Protein AF-A0A2G2YBR4-F1 (afdb_monomer_lite)

Structure (mmCIF, N/CA/C/O backbone):
data_AF-A0A2G2YBR4-F1
#
_entry.id   AF-A0A2G2YBR4-F1
#
loop_
_atom_site.group_PDB
_atom_site.id
_atom_site.type_symbol
_atom_site.label_atom_id
_atom_site.label_alt_id
_atom_site.label_comp_id
_atom_site.label_asym_id
_atom_site.label_entity_id
_atom_site.label_seq_id
_atom_site.pdbx_PDB_ins_code
_atom_site.Cartn_x
_atom_site.Cartn_y
_atom_site.Cartn_z
_atom_site.occupancy
_atom_site.B_iso_or_equiv
_atom_site.auth_seq_id
_atom_site.auth_comp_id
_atom_site.auth_asym_id
_atom_site.auth_atom_id
_atom_site.pdbx_PDB_model_num
ATOM 1 N N . MET A 1 1 ? -9.086 1.497 -42.322 1.00 32.94 1 MET A N 1
ATOM 2 C CA . MET A 1 1 ? -9.170 2.862 -41.762 1.00 32.94 1 MET A CA 1
ATOM 3 C C . MET A 1 1 ? -9.067 2.758 -40.241 1.00 32.94 1 MET A C 1
ATOM 5 O O . MET A 1 1 ? -10.078 2.697 -39.565 1.00 32.94 1 MET A O 1
ATOM 9 N N . PHE A 1 2 ? -7.849 2.636 -39.706 1.00 29.39 2 PHE A N 1
ATOM 10 C CA . PHE A 1 2 ? -7.587 2.655 -38.260 1.00 29.39 2 PHE A CA 1
ATOM 11 C C . PHE A 1 2 ? -6.639 3.821 -37.990 1.00 29.39 2 PHE A C 1
ATOM 13 O O . PHE A 1 2 ? -5.422 3.689 -38.094 1.00 29.39 2 PHE A O 1
ATOM 20 N N . HIS A 1 3 ? -7.220 4.991 -37.737 1.00 30.08 3 HIS A N 1
ATOM 21 C CA . HIS A 1 3 ? -6.486 6.170 -37.300 1.00 30.08 3 HIS A CA 1
ATOM 22 C C . HIS A 1 3 ? -6.316 6.153 -35.774 1.00 30.08 3 HIS A C 1
ATOM 24 O O . HIS A 1 3 ? -7.260 5.909 -35.033 1.00 30.08 3 HIS A O 1
ATOM 30 N N . HIS A 1 4 ? -5.081 6.436 -35.358 1.00 41.59 4 HIS A N 1
ATOM 31 C CA . HIS A 1 4 ? -4.661 7.141 -34.143 1.00 41.59 4 HIS A CA 1
ATOM 32 C C . HIS A 1 4 ? -5.422 6.934 -32.826 1.00 41.59 4 HIS A C 1
ATOM 34 O O . HIS A 1 4 ? -6.353 7.673 -32.542 1.00 41.59 4 HIS A O 1
ATOM 40 N N . VAL A 1 5 ? -4.818 6.156 -31.915 1.00 33.56 5 VAL A N 1
ATOM 41 C CA . VAL A 1 5 ? -4.617 6.576 -30.509 1.00 33.56 5 VAL A CA 1
ATOM 42 C C . VAL A 1 5 ? -3.262 6.034 -30.004 1.00 33.56 5 VAL A C 1
ATOM 44 O O . VAL A 1 5 ? -3.184 5.020 -29.320 1.00 33.56 5 VAL A O 1
ATOM 47 N N . ARG A 1 6 ? -2.147 6.691 -30.360 1.00 35.44 6 ARG A N 1
ATOM 48 C CA . ARG A 1 6 ? -0.789 6.429 -29.809 1.00 35.44 6 ARG A CA 1
ATOM 49 C C . ARG A 1 6 ? -0.306 7.580 -28.908 1.00 35.44 6 ARG A C 1
ATOM 51 O O . ARG A 1 6 ? 0.858 7.955 -28.939 1.00 35.44 6 ARG A O 1
ATOM 58 N N . ILE A 1 7 ? -1.206 8.167 -28.122 1.00 37.28 7 ILE A N 1
ATOM 59 C CA . ILE A 1 7 ? -0.930 9.371 -27.314 1.00 37.28 7 ILE A CA 1
ATOM 60 C C . ILE A 1 7 ? -0.782 9.105 -25.789 1.00 37.28 7 ILE A C 1
ATOM 62 O O . ILE A 1 7 ? -0.030 9.841 -25.154 1.00 37.28 7 ILE A O 1
ATOM 66 N N . PRO A 1 8 ? -1.321 8.032 -25.161 1.00 42.88 8 PRO A N 1
ATOM 67 C CA . PRO A 1 8 ? -1.157 7.849 -23.706 1.00 42.88 8 PRO A CA 1
ATOM 68 C C . PRO A 1 8 ? 0.263 7.467 -23.252 1.00 42.88 8 PRO A C 1
ATOM 70 O O . PRO A 1 8 ? 0.680 7.826 -22.153 1.00 42.88 8 PRO A O 1
ATOM 73 N N . ARG A 1 9 ? 1.029 6.746 -24.087 1.00 38.03 9 ARG A N 1
ATOM 74 C CA . ARG A 1 9 ? 2.331 6.168 -23.691 1.00 38.03 9 ARG A CA 1
ATOM 75 C C . ARG A 1 9 ? 3.432 7.219 -23.499 1.00 38.03 9 ARG A C 1
ATOM 77 O O . ARG A 1 9 ? 4.254 7.075 -22.603 1.00 38.03 9 ARG A O 1
ATOM 84 N N . LEU A 1 10 ? 3.416 8.296 -24.287 1.00 34.06 10 LEU A N 1
ATOM 85 C CA . LEU A 1 10 ? 4.416 9.373 -24.219 1.00 34.06 10 LEU A CA 1
ATOM 86 C C . LEU A 1 10 ? 4.192 10.327 -23.037 1.00 34.06 10 LEU A C 1
ATOM 88 O O . LEU A 1 10 ? 5.153 10.823 -22.458 1.00 34.06 10 LEU A O 1
ATOM 92 N N . VAL A 1 11 ? 2.937 10.551 -22.635 1.00 37.53 11 VAL A N 1
ATOM 93 C CA . VAL A 1 11 ? 2.610 11.437 -21.504 1.00 37.53 11 VAL A CA 1
ATOM 94 C C . VAL A 1 11 ? 2.980 10.788 -20.167 1.00 37.53 11 VAL A C 1
ATOM 96 O O . VAL A 1 11 ? 3.485 11.467 -19.274 1.00 37.53 11 VAL A O 1
ATOM 99 N N . ILE A 1 12 ? 2.780 9.472 -20.041 1.00 42.56 12 ILE A N 1
ATOM 100 C CA . ILE A 1 12 ? 3.229 8.699 -18.872 1.00 42.56 12 ILE A CA 1
ATOM 101 C C . ILE A 1 12 ? 4.763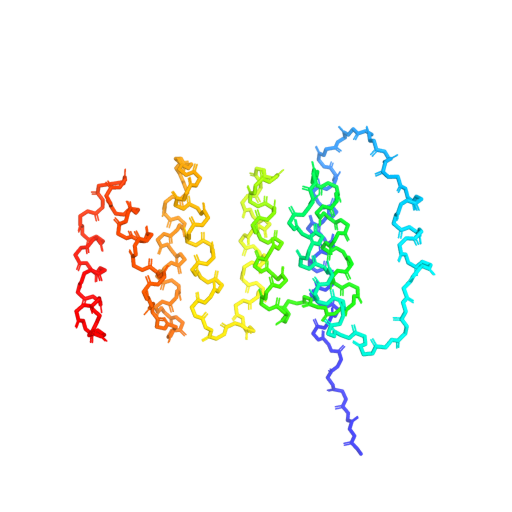 8.651 -18.842 1.00 42.56 12 ILE A C 1
ATOM 103 O O . ILE A 1 12 ? 5.356 8.930 -17.803 1.00 42.56 12 ILE A O 1
ATOM 107 N N . PHE A 1 13 ? 5.405 8.402 -19.991 1.00 40.94 13 PHE A N 1
ATOM 108 C CA . PHE A 1 13 ? 6.864 8.418 -20.129 1.00 40.94 13 PHE A CA 1
ATOM 109 C C . PHE A 1 13 ? 7.480 9.752 -19.678 1.00 40.94 13 PHE A C 1
ATOM 111 O O . PHE A 1 13 ? 8.394 9.744 -18.862 1.00 40.94 13 PHE A O 1
ATOM 118 N N . ALA A 1 14 ? 6.943 10.894 -20.122 1.00 32.66 14 ALA A N 1
ATOM 119 C CA . ALA A 1 14 ? 7.466 12.212 -19.758 1.00 32.66 14 ALA A CA 1
ATOM 120 C C . ALA A 1 14 ? 7.281 12.548 -18.265 1.00 32.66 14 ALA A C 1
ATOM 122 O O . ALA A 1 14 ? 8.208 13.051 -17.634 1.00 32.66 14 ALA A O 1
ATOM 123 N N . LYS A 1 15 ? 6.122 12.222 -17.671 1.00 38.31 15 LYS A N 1
ATOM 124 C CA . LYS A 1 15 ? 5.856 12.484 -16.241 1.00 38.31 15 LYS A CA 1
ATOM 125 C C . LYS A 1 15 ? 6.706 11.611 -15.312 1.00 38.31 15 LYS A C 1
ATOM 127 O O . LYS A 1 15 ? 7.150 12.087 -14.266 1.00 38.31 15 LYS A O 1
ATOM 132 N N . SER A 1 16 ? 6.956 10.360 -15.699 1.00 37.72 16 SER A N 1
ATOM 133 C CA . SER A 1 16 ? 7.806 9.436 -14.940 1.00 37.72 16 SER A CA 1
ATOM 134 C C . SER A 1 16 ? 9.301 9.738 -15.113 1.00 37.72 16 SER A C 1
ATOM 136 O O . SER A 1 16 ? 10.056 9.613 -14.153 1.00 37.72 16 SER A O 1
ATOM 138 N N . LEU A 1 17 ? 9.744 10.203 -16.292 1.00 37.38 17 LEU A N 1
ATOM 139 C CA . LEU A 1 17 ? 11.130 10.655 -16.480 1.00 37.38 17 LEU A CA 1
ATOM 140 C C . LEU A 1 17 ? 11.425 11.919 -15.673 1.00 37.38 17 LEU A C 1
ATOM 142 O O . LEU A 1 17 ? 12.463 11.985 -15.026 1.00 37.38 17 LEU A O 1
ATOM 146 N N . GLN A 1 18 ? 10.506 12.890 -15.678 1.00 35.22 18 GLN A N 1
ATOM 147 C CA . GLN A 1 18 ? 10.682 14.158 -14.973 1.00 35.22 18 GLN A CA 1
ATOM 148 C C . GLN A 1 18 ? 10.832 13.950 -13.456 1.00 35.22 18 GLN A C 1
ATOM 150 O O . GLN A 1 18 ? 11.708 14.537 -12.821 1.00 35.22 18 GLN A O 1
ATOM 155 N N . THR A 1 19 ? 10.058 13.024 -12.884 1.00 42.25 19 THR A N 1
ATOM 156 C CA . THR A 1 19 ? 10.154 12.652 -11.463 1.00 42.25 19 THR A CA 1
ATOM 157 C C . THR A 1 19 ? 11.418 11.857 -11.132 1.00 42.25 19 THR A C 1
ATOM 159 O O . THR A 1 19 ? 12.008 12.078 -10.073 1.00 42.25 19 THR A O 1
ATOM 162 N N . LEU A 1 20 ? 11.892 10.991 -12.038 1.00 41.69 20 LEU A N 1
ATOM 163 C CA . LEU A 1 20 ? 13.187 10.319 -11.886 1.00 41.69 20 LEU A CA 1
ATOM 164 C C . LEU A 1 20 ? 14.341 11.331 -11.922 1.00 41.69 20 LEU A C 1
ATOM 166 O O . LEU A 1 20 ? 15.177 11.306 -11.020 1.00 41.69 20 LEU A O 1
ATOM 170 N N . THR A 1 21 ? 14.337 12.275 -12.870 1.00 34.28 21 THR A N 1
ATOM 171 C CA . THR A 1 21 ? 15.387 13.299 -12.995 1.00 34.28 21 THR A CA 1
ATOM 172 C C . THR A 1 21 ? 15.430 14.260 -11.806 1.00 34.28 21 THR A C 1
ATOM 174 O O . THR A 1 21 ? 16.511 14.579 -11.312 1.00 34.28 21 THR A O 1
ATOM 177 N N . GLU A 1 22 ? 14.270 14.670 -11.283 1.00 36.38 22 GLU A N 1
ATOM 178 C CA . GLU A 1 22 ? 14.181 15.554 -10.112 1.00 36.38 22 GLU A CA 1
ATOM 179 C C . GLU A 1 22 ? 14.626 14.854 -8.816 1.00 36.38 22 GLU A C 1
ATOM 181 O O . GLU A 1 22 ? 15.170 15.499 -7.919 1.00 36.38 22 GLU A O 1
ATOM 186 N N . SER A 1 23 ? 14.452 13.530 -8.726 1.00 36.78 23 SER A N 1
ATOM 187 C CA . SER A 1 23 ? 14.938 12.728 -7.596 1.00 36.78 23 SER A CA 1
ATOM 188 C C . SER A 1 23 ? 16.444 12.434 -7.663 1.00 36.78 23 SER A C 1
ATOM 190 O O . SER A 1 23 ? 17.106 12.424 -6.627 1.00 36.78 23 SER A O 1
ATOM 192 N N . SER A 1 24 ? 17.008 12.276 -8.867 1.00 34.56 24 SER A N 1
ATOM 193 C CA . SER A 1 24 ? 18.446 12.055 -9.075 1.00 34.56 24 SER A CA 1
ATOM 194 C C . SER A 1 24 ? 19.297 13.319 -8.915 1.00 34.56 24 SER A C 1
ATOM 196 O O . SER A 1 24 ? 20.472 13.220 -8.591 1.00 34.56 24 SER A O 1
ATOM 198 N N . LEU A 1 25 ? 18.718 14.511 -9.099 1.00 32.56 25 LEU A N 1
ATOM 199 C CA . LEU A 1 25 ? 19.437 15.788 -8.978 1.00 32.56 25 LEU A CA 1
ATOM 200 C C . LEU A 1 25 ? 19.673 16.244 -7.525 1.00 32.56 25 LEU A C 1
ATOM 202 O O . LEU A 1 25 ? 20.387 17.219 -7.311 1.00 32.56 25 LEU A O 1
ATOM 206 N N . LYS A 1 26 ? 19.101 15.557 -6.522 1.00 37.69 26 LYS A N 1
ATOM 207 C CA . LYS A 1 26 ? 19.250 15.912 -5.095 1.00 37.69 26 LYS A CA 1
ATOM 208 C C . LYS A 1 26 ? 20.156 14.991 -4.279 1.00 37.69 26 LYS A C 1
ATOM 210 O O . LYS A 1 26 ? 20.518 15.366 -3.170 1.00 37.69 26 LYS A O 1
ATOM 215 N N . LEU A 1 27 ? 20.548 13.833 -4.806 1.00 35.59 27 LEU A N 1
ATOM 216 C CA . LEU A 1 27 ? 21.574 12.991 -4.193 1.00 35.59 27 LEU A CA 1
ATOM 217 C C . LEU A 1 27 ? 22.807 12.998 -5.091 1.00 35.59 27 LEU A C 1
ATOM 219 O O . LEU A 1 27 ? 22.988 12.131 -5.941 1.00 35.59 27 LEU A O 1
ATOM 223 N N . GLY A 1 28 ? 23.652 14.009 -4.896 1.00 37.41 28 GLY A N 1
ATOM 224 C CA . GLY A 1 28 ? 25.063 13.830 -5.192 1.00 37.41 28 GLY A CA 1
ATOM 225 C C . GLY A 1 28 ? 25.578 12.739 -4.265 1.00 37.41 28 GLY A C 1
ATOM 226 O O . GLY A 1 28 ? 25.615 12.947 -3.062 1.00 37.41 28 GLY A O 1
ATOM 227 N N . ASP A 1 29 ? 25.831 11.555 -4.809 1.00 32.44 29 ASP A N 1
ATOM 228 C CA . ASP A 1 29 ? 27.087 10.847 -4.582 1.00 32.44 29 ASP A CA 1
ATOM 229 C C . ASP A 1 29 ? 27.148 9.556 -5.394 1.00 32.44 29 ASP A C 1
ATOM 231 O O . ASP A 1 29 ? 26.174 8.820 -5.572 1.00 32.44 29 ASP A O 1
ATOM 235 N N . GLY A 1 30 ? 28.336 9.338 -5.951 1.00 42.94 30 GLY A N 1
ATOM 236 C CA . GLY A 1 30 ? 28.651 8.239 -6.839 1.00 42.94 30 GLY A CA 1
ATOM 237 C C . GLY A 1 30 ? 28.493 6.879 -6.172 1.00 42.94 30 GLY A C 1
ATOM 238 O O . GLY A 1 30 ? 28.990 6.630 -5.081 1.00 42.94 30 GLY A O 1
ATOM 239 N N . ASN A 1 31 ? 27.859 5.971 -6.904 1.00 30.22 31 ASN A N 1
ATOM 240 C CA . ASN A 1 31 ? 28.351 4.612 -7.073 1.00 30.22 31 ASN A CA 1
ATOM 241 C C . ASN A 1 31 ? 27.665 4.007 -8.293 1.00 30.22 31 ASN A C 1
ATOM 243 O O . ASN A 1 31 ? 26.540 3.510 -8.252 1.00 30.22 31 ASN A O 1
ATOM 247 N N . PHE A 1 32 ? 28.373 4.101 -9.413 1.00 37.28 32 PHE A N 1
ATOM 248 C CA . PHE A 1 32 ? 28.046 3.425 -10.654 1.00 37.28 32 PHE A CA 1
ATOM 249 C C . PHE A 1 32 ? 28.325 1.927 -10.454 1.00 37.28 32 PHE A C 1
ATOM 251 O O . PHE A 1 32 ? 29.439 1.462 -10.655 1.00 37.28 32 PHE A O 1
ATOM 258 N N . CYS A 1 33 ? 27.334 1.175 -9.981 1.00 39.97 33 CYS A N 1
ATOM 259 C CA . CYS A 1 33 ? 27.414 -0.274 -9.805 1.00 39.97 33 CYS A CA 1
ATOM 260 C C . CYS A 1 33 ? 26.169 -0.910 -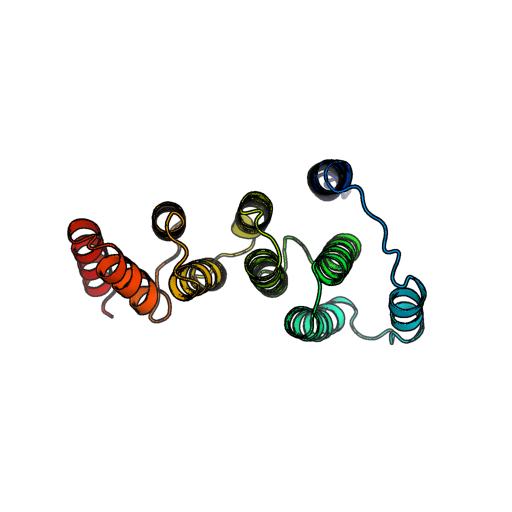10.438 1.00 39.97 33 CYS A C 1
ATOM 262 O O . CYS A 1 33 ? 25.048 -0.575 -10.069 1.00 39.97 33 CYS A O 1
ATOM 264 N N . ASP A 1 34 ? 26.244 -1.802 -11.417 1.00 38.03 34 ASP A N 1
ATOM 265 C CA . ASP A 1 34 ? 27.325 -2.135 -12.335 1.00 38.03 34 ASP A CA 1
ATOM 266 C C . ASP A 1 34 ? 26.616 -2.464 -13.654 1.00 38.03 34 ASP A C 1
ATOM 268 O O . ASP A 1 34 ? 25.809 -3.395 -13.745 1.00 38.03 34 ASP A O 1
ATOM 272 N N . SER A 1 35 ? 26.828 -1.628 -14.666 1.00 35.97 35 SER A N 1
ATOM 273 C CA . SER A 1 35 ? 26.121 -1.696 -15.951 1.00 35.97 35 SER A CA 1
ATOM 274 C C . SER A 1 35 ? 26.311 -3.033 -16.694 1.00 35.97 35 SER A C 1
ATOM 276 O O . SER A 1 35 ? 25.606 -3.319 -17.661 1.00 35.97 35 SER A O 1
ATOM 278 N N . VAL A 1 36 ? 27.261 -3.850 -16.232 1.00 36.00 36 VAL A N 1
ATOM 279 C CA . VAL A 1 36 ? 27.578 -5.194 -16.720 1.00 36.00 36 VAL A CA 1
ATOM 280 C C . VAL A 1 36 ? 26.521 -6.223 -16.298 1.00 36.00 36 VAL A C 1
ATOM 282 O O . VAL A 1 36 ? 26.144 -7.059 -17.115 1.00 36.00 36 VAL A O 1
ATOM 285 N N . SER A 1 37 ? 25.967 -6.137 -15.080 1.00 42.53 37 SER A N 1
ATOM 286 C CA . SER A 1 37 ? 24.955 -7.104 -14.607 1.00 42.53 37 SER A CA 1
ATOM 287 C C . SER A 1 37 ? 23.620 -6.954 -15.341 1.00 42.53 37 SER A C 1
ATOM 289 O O . SER A 1 37 ? 23.002 -7.947 -15.714 1.00 42.53 37 SER A O 1
ATOM 291 N N . ALA A 1 38 ? 23.209 -5.715 -15.622 1.00 38.19 38 ALA A N 1
ATOM 292 C CA . ALA A 1 38 ? 21.990 -5.442 -16.382 1.00 38.19 38 ALA A CA 1
ATOM 293 C C . ALA A 1 38 ? 22.119 -5.839 -17.866 1.00 38.19 38 ALA A C 1
ATOM 295 O O . ALA A 1 38 ? 21.155 -6.315 -18.459 1.00 38.19 38 ALA A O 1
ATOM 296 N N . ARG A 1 39 ? 23.312 -5.680 -18.460 1.00 40.84 39 ARG A N 1
ATOM 297 C CA . ARG A 1 39 ? 23.598 -6.101 -19.843 1.00 40.84 39 ARG A CA 1
ATOM 298 C C . ARG A 1 39 ? 23.609 -7.616 -20.002 1.00 40.84 39 ARG A C 1
ATOM 300 O O . ARG A 1 39 ? 22.927 -8.131 -20.873 1.00 40.84 39 ARG A O 1
ATOM 307 N N . LYS A 1 40 ? 24.293 -8.332 -19.109 1.00 42.72 40 LYS A N 1
ATOM 308 C CA . LYS A 1 40 ? 24.348 -9.798 -19.157 1.00 42.72 40 LYS A CA 1
ATOM 309 C C . LYS A 1 40 ? 22.956 -10.441 -19.055 1.00 42.72 40 LYS A C 1
ATOM 311 O O . LYS A 1 40 ? 22.675 -11.417 -19.736 1.00 42.72 40 LYS A O 1
ATOM 316 N N . MET A 1 41 ? 22.059 -9.845 -18.268 1.00 43.94 41 MET A N 1
ATOM 317 C CA . MET A 1 41 ? 20.657 -10.274 -18.176 1.00 43.94 41 MET A CA 1
ATOM 318 C C . MET A 1 41 ? 19.851 -10.037 -19.460 1.00 43.94 41 MET A C 1
ATOM 320 O O . MET A 1 41 ? 18.922 -10.791 -19.734 1.00 43.94 41 MET A O 1
ATOM 324 N N . PHE A 1 42 ? 20.191 -9.008 -20.242 1.00 46.94 42 PHE A N 1
ATOM 325 C CA . PHE A 1 42 ? 19.569 -8.742 -21.540 1.00 46.94 42 PHE A CA 1
ATOM 326 C C . PHE A 1 42 ? 20.001 -9.771 -22.591 1.00 46.94 42 PHE A C 1
ATOM 328 O O . PHE A 1 42 ? 19.182 -10.220 -23.391 1.00 46.94 42 PHE A O 1
ATOM 335 N N . ASP A 1 43 ? 21.272 -10.173 -22.549 1.00 45.28 43 ASP A N 1
ATOM 336 C CA . ASP A 1 43 ? 21.868 -11.090 -23.522 1.00 45.28 43 ASP A CA 1
ATOM 337 C C . ASP A 1 43 ? 21.407 -12.552 -23.334 1.00 45.28 43 ASP A C 1
ATOM 339 O O . ASP A 1 43 ? 21.391 -13.324 -24.291 1.00 45.28 43 ASP A O 1
ATOM 343 N N . GLU A 1 44 ? 20.989 -12.942 -22.123 1.00 45.66 44 GLU A N 1
ATOM 344 C CA . GLU A 1 44 ? 20.589 -14.320 -21.779 1.00 45.66 44 GLU A CA 1
ATOM 345 C C . GLU A 1 44 ? 19.067 -14.600 -21.916 1.00 45.66 44 GLU A C 1
ATOM 347 O O . GLU A 1 44 ? 18.598 -15.687 -21.575 1.00 45.66 44 GLU A O 1
ATOM 352 N N . MET A 1 45 ? 18.268 -13.657 -22.433 1.00 45.19 45 MET A N 1
ATOM 353 C CA . MET A 1 45 ? 16.795 -13.745 -22.471 1.00 45.19 45 MET A CA 1
ATOM 354 C C . MET A 1 45 ? 16.226 -14.580 -23.647 1.00 45.19 45 MET A C 1
ATOM 356 O O . MET A 1 45 ? 16.429 -14.223 -24.811 1.00 45.19 45 MET A O 1
ATOM 360 N N . PRO A 1 46 ? 15.429 -15.645 -23.399 1.00 43.53 46 PRO A N 1
ATOM 361 C CA . PRO A 1 46 ? 14.831 -16.458 -24.459 1.00 43.53 46 PRO A CA 1
ATOM 362 C C . PRO A 1 46 ? 13.517 -15.874 -25.027 1.00 43.53 46 PRO A C 1
ATOM 364 O O . PRO A 1 46 ? 12.671 -15.335 -24.324 1.00 43.53 46 PRO A O 1
ATOM 367 N N . GLN A 1 47 ? 13.316 -16.047 -26.338 1.00 46.53 47 GLN A N 1
ATOM 368 C CA . GLN A 1 47 ? 12.311 -15.380 -27.194 1.00 46.53 47 GLN A CA 1
ATOM 369 C C . GLN A 1 47 ? 10.828 -15.835 -27.072 1.00 46.53 47 GLN A C 1
ATOM 371 O O . GLN A 1 47 ? 10.029 -15.488 -27.940 1.00 46.53 47 GLN A O 1
ATOM 376 N N . ARG A 1 48 ? 10.397 -16.625 -26.076 1.00 37.69 48 ARG A N 1
ATOM 377 C CA . ARG A 1 48 ? 9.028 -17.216 -26.077 1.00 37.69 48 ARG A CA 1
ATOM 378 C C . ARG A 1 48 ? 8.037 -16.478 -25.176 1.00 37.69 48 ARG A C 1
ATOM 380 O O . ARG A 1 48 ? 8.339 -16.299 -24.014 1.00 37.69 48 ARG A O 1
ATOM 387 N N . ASP A 1 49 ? 6.866 -16.105 -25.713 1.00 51.91 49 ASP A N 1
ATOM 388 C CA . ASP A 1 49 ? 5.729 -15.398 -25.075 1.00 51.91 49 ASP A CA 1
ATOM 389 C C . ASP A 1 49 ? 6.103 -14.237 -24.148 1.00 51.91 49 ASP A C 1
ATOM 391 O O . ASP A 1 49 ? 5.850 -14.243 -22.940 1.00 51.91 49 ASP A O 1
ATOM 395 N N . LEU A 1 50 ? 6.698 -13.220 -24.786 1.00 52.62 50 LEU A N 1
ATOM 396 C CA . LEU A 1 50 ? 7.299 -12.014 -24.209 1.00 52.62 50 LEU A CA 1
ATOM 397 C C . LEU A 1 50 ? 6.635 -11.536 -22.907 1.00 52.62 50 LEU A C 1
ATOM 399 O O . LEU A 1 50 ? 7.243 -11.543 -21.844 1.00 52.62 50 LEU A O 1
ATOM 403 N N . VAL A 1 51 ? 5.354 -11.190 -22.953 1.00 57.62 51 VAL A N 1
ATOM 404 C CA . VAL A 1 51 ? 4.674 -10.509 -21.840 1.00 57.62 51 VAL A CA 1
ATOM 405 C C . VAL A 1 51 ? 4.552 -11.368 -20.572 1.00 57.62 51 VAL A C 1
ATOM 407 O O . VAL A 1 51 ? 4.783 -10.864 -19.472 1.00 57.62 51 VAL A O 1
ATOM 410 N N . SER A 1 52 ? 4.208 -12.654 -20.694 1.00 55.94 52 SER A N 1
ATOM 411 C CA . SER A 1 52 ? 3.968 -13.514 -19.526 1.00 55.94 52 SER A CA 1
ATOM 412 C C . SER A 1 52 ? 5.250 -13.919 -18.804 1.00 55.94 52 SER A C 1
ATOM 414 O O . SER A 1 52 ? 5.240 -14.047 -17.577 1.00 55.94 52 SER A O 1
ATOM 416 N N . TRP A 1 53 ? 6.361 -14.093 -19.528 1.00 54.41 53 TRP A N 1
ATOM 417 C CA . TRP A 1 53 ? 7.632 -14.425 -18.884 1.00 54.41 53 TRP A CA 1
ATOM 418 C C . TRP A 1 53 ? 8.252 -13.200 -18.211 1.00 54.41 53 TRP A C 1
ATOM 420 O O . TRP A 1 53 ? 8.656 -13.306 -17.052 1.00 54.41 53 TRP A O 1
ATOM 430 N N . TYR A 1 54 ? 8.205 -12.020 -18.858 1.00 61.91 54 TYR A N 1
ATOM 431 C CA . TYR A 1 54 ? 8.684 -10.774 -18.248 1.00 61.91 54 TYR A CA 1
ATOM 432 C C . TYR A 1 54 ? 7.989 -10.539 -16.906 1.00 61.91 54 TYR A C 1
ATOM 434 O O . TYR A 1 54 ? 8.627 -10.129 -15.943 1.00 61.91 54 TYR A O 1
ATOM 442 N N . GLN A 1 55 ? 6.688 -10.825 -16.810 1.00 64.75 55 GLN A N 1
ATOM 443 C CA . GLN A 1 55 ? 5.926 -10.595 -15.588 1.00 64.75 55 GLN A CA 1
ATOM 444 C C . GLN A 1 55 ? 6.333 -11.518 -14.433 1.00 64.75 55 GLN A C 1
ATOM 446 O O . GLN A 1 55 ? 6.458 -11.046 -13.302 1.00 64.75 55 GLN A O 1
ATOM 451 N N . LYS A 1 56 ? 6.561 -12.811 -14.692 1.00 69.06 56 LYS A N 1
ATOM 452 C CA . LYS A 1 56 ? 6.942 -13.775 -13.648 1.00 69.06 56 LYS A CA 1
ATOM 453 C C . LYS A 1 56 ? 8.347 -13.503 -13.115 1.00 69.06 56 LYS A C 1
ATOM 455 O O . LYS A 1 56 ? 8.533 -13.422 -11.901 1.00 69.06 56 LYS A O 1
ATOM 460 N N . ASP A 1 57 ? 9.308 -13.311 -14.011 1.00 70.62 57 ASP A N 1
ATOM 461 C CA . ASP A 1 57 ? 10.699 -13.097 -13.616 1.00 70.62 57 ASP A CA 1
ATOM 462 C C . ASP A 1 57 ? 10.872 -11.734 -12.945 1.00 70.62 57 ASP A C 1
ATOM 464 O O . ASP A 1 57 ? 11.527 -11.633 -11.909 1.00 70.62 57 ASP A O 1
ATOM 468 N N . LEU A 1 58 ? 10.193 -10.693 -13.438 1.00 74.75 58 LEU A N 1
ATOM 469 C CA . LEU A 1 58 ? 10.240 -9.371 -12.817 1.00 74.75 58 LEU A CA 1
ATOM 470 C C . LEU A 1 58 ? 9.659 -9.363 -11.399 1.00 74.75 58 LEU A C 1
ATOM 472 O O . LEU A 1 58 ? 10.220 -8.706 -10.522 1.00 74.75 58 LEU A O 1
ATOM 476 N N . LEU A 1 59 ? 8.575 -10.104 -11.143 1.00 79.12 59 LEU A N 1
ATOM 477 C CA . LEU A 1 59 ? 8.042 -10.268 -9.787 1.00 79.12 59 LEU A CA 1
ATOM 478 C C . LEU A 1 59 ? 9.064 -10.943 -8.864 1.00 79.12 59 LEU A C 1
ATOM 480 O O . LEU A 1 59 ? 9.316 -10.442 -7.766 1.00 79.12 59 LEU A O 1
ATOM 484 N N . CYS A 1 60 ? 9.707 -12.021 -9.326 1.00 76.62 60 CYS A N 1
ATOM 485 C CA . CYS A 1 60 ? 10.798 -12.668 -8.595 1.00 76.62 60 CYS A CA 1
ATOM 486 C C . CYS A 1 60 ? 11.952 -11.693 -8.318 1.00 76.62 60 CYS A C 1
ATOM 488 O O . CYS A 1 60 ? 12.480 -11.654 -7.205 1.00 76.62 60 CYS A O 1
ATOM 490 N N . PHE A 1 61 ? 12.335 -10.869 -9.293 1.00 74.81 61 PHE A N 1
ATOM 491 C CA . PHE A 1 61 ? 13.400 -9.885 -9.109 1.00 74.81 61 PHE A CA 1
ATOM 492 C C . PHE A 1 61 ? 13.017 -8.780 -8.127 1.00 74.81 61 PHE A C 1
ATOM 494 O O . PHE A 1 61 ? 13.847 -8.416 -7.296 1.00 74.81 61 PHE A O 1
ATOM 501 N N . CYS A 1 62 ? 11.770 -8.298 -8.145 1.00 77.06 62 CYS A N 1
ATOM 502 C CA . CYS A 1 62 ? 11.294 -7.297 -7.189 1.00 77.06 62 CYS A CA 1
ATOM 503 C C . CYS A 1 62 ? 11.517 -7.766 -5.745 1.00 77.06 62 CYS A C 1
ATOM 505 O O . CYS A 1 62 ? 12.072 -7.017 -4.939 1.00 77.06 62 CYS A O 1
ATOM 507 N N . VAL A 1 63 ? 11.170 -9.021 -5.436 1.00 75.31 63 VAL A N 1
ATOM 508 C CA . VAL A 1 63 ? 11.363 -9.627 -4.105 1.00 75.31 63 VAL A CA 1
ATOM 509 C C . VAL A 1 63 ? 12.841 -9.669 -3.698 1.00 75.31 63 VAL A C 1
ATOM 511 O O . VAL A 1 63 ? 13.166 -9.427 -2.535 1.00 75.31 63 VAL A O 1
ATOM 514 N N . ASN A 1 64 ? 13.739 -9.900 -4.655 1.00 77.62 64 ASN A N 1
ATOM 515 C CA . ASN A 1 64 ? 15.171 -10.081 -4.416 1.00 77.62 64 ASN A CA 1
ATOM 516 C C . ASN A 1 64 ? 16.005 -8.793 -4.489 1.00 77.62 64 ASN A C 1
ATOM 518 O O . ASN A 1 64 ? 17.227 -8.858 -4.332 1.00 77.62 64 ASN A O 1
ATOM 522 N N . THR A 1 65 ? 15.389 -7.627 -4.716 1.00 80.69 65 THR A N 1
ATOM 523 C CA . THR A 1 65 ? 16.137 -6.359 -4.734 1.00 80.69 65 THR A CA 1
ATOM 524 C C . THR A 1 65 ? 16.806 -6.077 -3.386 1.00 80.69 65 THR A C 1
ATOM 526 O O . THR A 1 65 ? 16.298 -6.437 -2.324 1.00 80.69 65 THR A O 1
ATOM 529 N N . LYS A 1 66 ? 17.974 -5.433 -3.414 1.00 83.44 66 LYS A N 1
ATOM 530 C CA . LYS A 1 66 ? 18.763 -5.109 -2.210 1.00 83.44 66 LYS A CA 1
ATOM 531 C C . LYS A 1 66 ? 19.152 -3.637 -2.116 1.00 83.44 66 LYS A C 1
ATOM 533 O O . LYS A 1 66 ? 19.790 -3.239 -1.148 1.00 83.44 66 LYS A O 1
ATOM 538 N N . SER A 1 67 ? 18.798 -2.829 -3.111 1.00 86.25 67 SER A N 1
ATOM 539 C CA . SER A 1 67 ? 19.111 -1.403 -3.131 1.00 86.25 67 SER A CA 1
ATOM 540 C C . SER A 1 67 ? 18.073 -0.608 -3.914 1.00 86.25 67 SER A C 1
ATOM 542 O O . SER A 1 67 ? 17.411 -1.130 -4.814 1.00 86.25 67 SER A O 1
ATOM 544 N N . LEU A 1 68 ? 17.981 0.688 -3.608 1.00 86.44 68 LEU A N 1
ATOM 545 C CA . LEU A 1 68 ? 17.129 1.622 -4.343 1.00 86.44 68 LEU A CA 1
ATOM 546 C C . LEU A 1 68 ? 17.498 1.694 -5.834 1.00 86.44 68 LEU A C 1
ATOM 548 O O . LEU A 1 68 ? 16.611 1.776 -6.680 1.00 86.44 68 LEU A O 1
ATOM 552 N N . VAL A 1 69 ? 18.789 1.581 -6.160 1.00 86.31 69 VAL A N 1
ATOM 553 C CA . VAL A 1 69 ? 19.284 1.572 -7.546 1.00 86.31 69 VAL A CA 1
ATOM 554 C C . VAL A 1 69 ? 18.700 0.397 -8.334 1.00 86.31 69 VAL A C 1
ATOM 556 O O . VAL A 1 69 ? 18.202 0.587 -9.441 1.00 86.31 69 VAL A O 1
ATOM 559 N N . GLN A 1 70 ? 18.687 -0.810 -7.758 1.00 85.38 70 GLN A N 1
ATOM 560 C CA . GLN A 1 70 ? 18.086 -1.978 -8.414 1.00 85.38 70 GLN A CA 1
ATOM 561 C C . GLN A 1 70 ? 16.579 -1.800 -8.617 1.00 85.38 70 GLN A C 1
ATOM 563 O O . GLN A 1 70 ? 16.048 -2.158 -9.664 1.00 85.38 70 GLN A O 1
ATOM 568 N N . ILE A 1 71 ? 15.885 -1.203 -7.646 1.00 88.81 71 ILE A N 1
ATOM 569 C CA . ILE A 1 71 ? 14.447 -0.923 -7.756 1.00 88.81 71 ILE A CA 1
ATOM 570 C C . ILE A 1 71 ? 14.179 0.057 -8.903 1.00 88.81 71 ILE A C 1
ATOM 572 O O . ILE A 1 71 ? 13.283 -0.177 -9.710 1.00 88.81 71 ILE A O 1
ATOM 576 N N . GLN A 1 72 ? 14.988 1.111 -9.030 1.00 88.31 72 GLN A N 1
ATOM 577 C CA . GLN A 1 72 ? 14.897 2.066 -10.138 1.00 88.31 72 GLN A CA 1
ATOM 578 C C . GLN A 1 72 ? 15.185 1.412 -11.497 1.00 88.31 72 GLN A C 1
ATOM 580 O O . GLN A 1 72 ? 14.488 1.705 -12.467 1.00 88.31 72 GLN A O 1
ATOM 585 N N . GLN A 1 73 ? 16.157 0.498 -11.571 1.00 85.75 73 GLN A N 1
ATOM 586 C CA . GLN A 1 73 ? 16.445 -0.268 -12.789 1.00 85.75 73 GLN A CA 1
ATOM 587 C C . GLN A 1 73 ? 15.264 -1.161 -13.191 1.00 85.75 73 GLN A C 1
ATOM 589 O O . GLN A 1 73 ? 14.846 -1.128 -14.348 1.00 85.75 73 GLN A O 1
ATOM 594 N N . LEU A 1 74 ? 14.678 -1.904 -12.244 1.00 87.38 74 LEU A N 1
ATOM 595 C CA . LEU A 1 74 ? 13.490 -2.727 -12.502 1.00 87.38 74 LEU A CA 1
ATOM 596 C C . LEU A 1 74 ? 12.279 -1.875 -12.895 1.00 87.38 74 LEU A C 1
ATOM 598 O O . LEU A 1 74 ? 11.533 -2.243 -13.799 1.00 87.38 74 LEU A O 1
ATOM 602 N N . HIS A 1 75 ? 12.096 -0.720 -12.257 1.00 89.25 75 HIS A N 1
ATOM 603 C CA . HIS A 1 75 ? 11.038 0.220 -12.607 1.00 89.25 75 HIS A CA 1
ATOM 604 C C . HIS A 1 75 ? 11.210 0.737 -14.044 1.00 89.25 75 HIS A C 1
ATOM 606 O O . HIS A 1 75 ? 10.276 0.657 -14.843 1.00 89.25 75 HIS A O 1
ATOM 612 N N . ALA A 1 76 ? 12.410 1.195 -14.414 1.00 85.62 76 ALA A N 1
ATOM 613 C CA . ALA A 1 76 ? 12.707 1.632 -15.777 1.00 85.62 76 ALA A CA 1
ATOM 614 C C . ALA A 1 76 ? 12.467 0.507 -16.795 1.00 85.62 76 ALA A C 1
ATOM 616 O O . ALA A 1 76 ? 11.823 0.721 -17.822 1.00 85.62 76 ALA A O 1
ATOM 617 N N . PHE A 1 77 ? 12.909 -0.710 -16.478 1.00 84.75 77 PHE A N 1
ATOM 618 C CA . PHE A 1 77 ? 12.674 -1.889 -17.301 1.00 84.75 77 PHE A CA 1
ATOM 619 C C . PHE A 1 77 ? 11.177 -2.165 -17.504 1.00 84.75 77 PHE A C 1
ATOM 621 O O . PHE A 1 77 ? 10.746 -2.386 -18.637 1.00 84.75 77 PHE A O 1
AT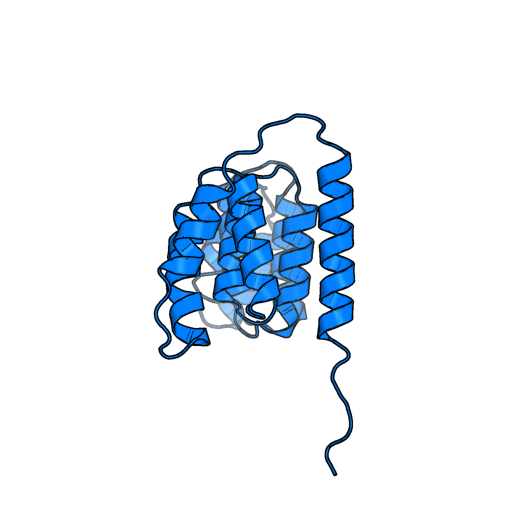OM 628 N N . ALA A 1 78 ? 10.375 -2.097 -16.438 1.00 86.38 78 ALA A N 1
ATOM 629 C CA . ALA A 1 78 ? 8.932 -2.309 -16.499 1.00 86.38 78 ALA A CA 1
ATOM 630 C C . ALA A 1 78 ? 8.217 -1.257 -17.364 1.00 86.38 78 ALA A C 1
ATOM 632 O O . ALA A 1 78 ? 7.270 -1.585 -18.079 1.00 86.38 78 ALA A O 1
ATOM 633 N N . ILE A 1 79 ? 8.689 -0.005 -17.342 1.00 86.00 79 ILE A N 1
ATOM 634 C CA . ILE A 1 79 ? 8.189 1.064 -18.218 1.00 86.00 79 ILE A CA 1
ATOM 635 C C . ILE A 1 79 ? 8.551 0.778 -19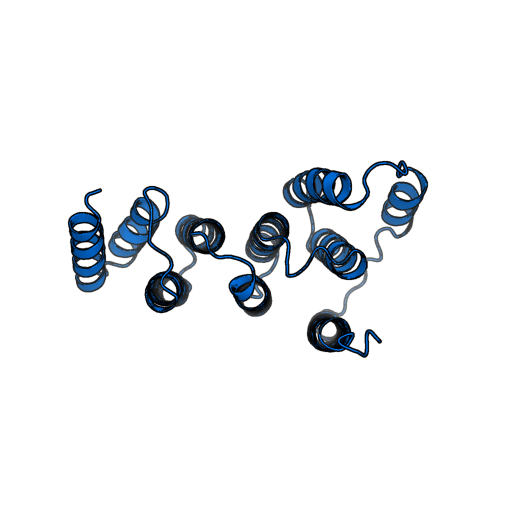.679 1.00 86.00 79 ILE A C 1
ATOM 637 O O . ILE A 1 79 ? 7.671 0.811 -20.539 1.00 86.00 79 ILE A O 1
ATOM 641 N N . ILE A 1 80 ? 9.825 0.484 -19.966 1.00 83.38 80 ILE A N 1
ATOM 642 C CA . ILE A 1 80 ? 10.331 0.262 -21.333 1.00 83.38 80 ILE A CA 1
ATOM 643 C C . ILE A 1 80 ? 9.581 -0.884 -22.018 1.00 83.38 80 ILE A C 1
ATOM 645 O O . ILE A 1 80 ? 9.222 -0.778 -23.190 1.00 83.38 80 ILE A O 1
ATOM 649 N N . HIS A 1 81 ? 9.280 -1.947 -21.272 1.00 80.50 81 HIS A N 1
ATOM 650 C CA . HIS A 1 81 ? 8.563 -3.114 -21.786 1.00 80.50 81 HIS A CA 1
ATOM 651 C C . HIS A 1 81 ? 7.033 -2.974 -21.711 1.00 80.50 81 HIS A C 1
ATOM 653 O O . HIS A 1 81 ? 6.311 -3.907 -22.054 1.00 80.50 81 HIS A O 1
ATOM 659 N N . GLY A 1 82 ? 6.514 -1.810 -21.299 1.00 84.31 82 GLY A N 1
ATOM 660 C CA . GLY A 1 82 ? 5.079 -1.515 -21.296 1.00 84.31 82 GLY A CA 1
ATOM 661 C C . GLY A 1 82 ? 4.270 -2.310 -20.271 1.00 84.31 82 GLY A C 1
ATOM 662 O O . GLY A 1 82 ? 3.070 -2.498 -20.460 1.00 84.31 82 GLY A O 1
ATOM 663 N N . LEU A 1 83 ? 4.920 -2.780 -19.206 1.00 86.31 83 LEU A N 1
ATOM 664 C CA . LEU A 1 83 ? 4.287 -3.515 -18.111 1.00 86.31 83 LEU A CA 1
ATOM 665 C C . LEU A 1 83 ? 3.607 -2.571 -17.116 1.00 86.31 83 LEU A C 1
ATOM 667 O O . LEU A 1 83 ? 2.636 -2.949 -16.467 1.00 86.31 83 LEU A O 1
ATOM 671 N N . LEU A 1 84 ? 4.105 -1.340 -16.999 1.00 89.12 84 LEU A N 1
ATOM 672 C CA . LEU A 1 84 ? 3.494 -0.297 -16.183 1.00 89.12 84 LEU A CA 1
ATOM 673 C C . LEU A 1 84 ? 2.735 0.721 -17.040 1.00 89.12 84 LEU A C 1
ATOM 675 O O . LEU A 1 84 ? 3.167 1.039 -18.151 1.00 89.12 84 LEU A O 1
ATOM 679 N N . PRO A 1 85 ? 1.639 1.292 -16.510 1.00 90.12 85 PRO A N 1
ATOM 680 C CA . PRO A 1 85 ? 1.026 1.019 -15.195 1.00 90.12 85 PRO A CA 1
ATOM 681 C C . PRO A 1 85 ? -0.021 -0.117 -15.206 1.00 90.12 85 PRO A C 1
ATOM 683 O O . PRO A 1 85 ? -0.760 -0.288 -14.242 1.00 90.12 85 PRO A O 1
ATOM 686 N N . THR A 1 86 ? -0.134 -0.867 -16.304 1.00 89.12 86 THR A N 1
ATOM 687 C CA . THR A 1 86 ? -1.242 -1.804 -16.553 1.00 89.12 86 THR A CA 1
ATOM 688 C C . THR A 1 86 ? -1.156 -3.100 -15.746 1.00 89.12 86 THR A C 1
ATOM 690 O O . THR A 1 86 ? -2.185 -3.662 -15.373 1.00 89.12 86 THR A O 1
ATOM 693 N N . SER A 1 87 ? 0.048 -3.600 -15.456 1.00 90.88 87 SER A N 1
ATOM 694 C CA . SER A 1 87 ? 0.231 -4.809 -14.652 1.00 90.88 87 SER A CA 1
ATOM 695 C C . SER A 1 87 ? 0.120 -4.492 -13.164 1.00 90.88 87 SER A C 1
ATOM 697 O O . SER A 1 87 ? 1.091 -4.099 -12.517 1.00 90.88 87 SER A O 1
ATOM 699 N N . THR A 1 88 ? -1.066 -4.735 -12.600 1.00 91.25 88 THR A N 1
ATOM 700 C CA . THR A 1 88 ? -1.338 -4.497 -11.173 1.00 91.25 88 THR A CA 1
ATOM 701 C C . THR A 1 88 ? -0.338 -5.226 -10.266 1.00 91.25 88 THR A C 1
ATOM 703 O O . THR A 1 88 ? 0.116 -4.653 -9.279 1.00 91.25 88 THR A O 1
ATOM 706 N N . SER A 1 89 ? 0.051 -6.465 -10.593 1.00 90.88 89 SER A N 1
ATOM 707 C CA . SER A 1 89 ? 0.997 -7.233 -9.774 1.00 90.88 89 SER A CA 1
ATOM 708 C C . SER A 1 89 ? 2.394 -6.610 -9.757 1.00 90.88 89 SER A C 1
ATOM 710 O O . SER A 1 89 ? 3.026 -6.556 -8.706 1.00 90.88 89 SER A O 1
ATOM 712 N N . ILE A 1 90 ? 2.876 -6.119 -10.906 1.00 91.50 90 ILE A N 1
ATOM 713 C CA . ILE A 1 90 ? 4.187 -5.464 -11.001 1.00 91.50 90 ILE A CA 1
ATOM 714 C C . ILE A 1 90 ? 4.147 -4.109 -10.295 1.00 91.50 90 ILE A C 1
ATOM 716 O O . ILE A 1 90 ? 5.061 -3.801 -9.531 1.00 91.50 90 ILE A O 1
ATOM 720 N N . SER A 1 91 ? 3.079 -3.330 -10.496 1.00 92.69 91 SER A N 1
ATOM 721 C CA . SER A 1 91 ? 2.864 -2.076 -9.773 1.00 92.69 91 SER A CA 1
ATOM 722 C C . SER A 1 91 ? 2.900 -2.296 -8.265 1.00 92.69 91 SER A C 1
ATOM 724 O O . SER A 1 91 ? 3.663 -1.630 -7.573 1.00 92.69 91 SER A O 1
ATOM 726 N N . ALA A 1 92 ? 2.132 -3.266 -7.763 1.00 92.88 92 ALA A N 1
ATOM 727 C CA . ALA A 1 92 ? 2.091 -3.628 -6.351 1.00 92.88 92 ALA A CA 1
ATOM 728 C C . ALA A 1 92 ? 3.482 -4.010 -5.823 1.00 92.88 92 ALA A C 1
ATOM 730 O O . ALA A 1 92 ? 3.927 -3.467 -4.815 1.00 92.88 92 ALA A O 1
ATOM 731 N N . ALA A 1 93 ? 4.207 -4.880 -6.534 1.00 92.31 93 ALA A N 1
ATOM 732 C CA . ALA A 1 93 ? 5.546 -5.293 -6.131 1.00 92.31 93 ALA A CA 1
ATOM 733 C C . ALA A 1 93 ? 6.517 -4.106 -6.053 1.00 92.31 93 ALA A C 1
ATOM 735 O O . ALA A 1 93 ? 7.199 -3.946 -5.043 1.00 92.31 93 ALA A O 1
ATOM 736 N N . LEU A 1 94 ? 6.559 -3.241 -7.071 1.00 91.25 94 LEU A N 1
ATOM 737 C CA . LEU A 1 94 ? 7.437 -2.067 -7.070 1.00 91.25 94 LEU A CA 1
ATOM 738 C C . LEU A 1 94 ? 7.053 -1.046 -5.995 1.00 91.25 94 LEU A C 1
ATOM 740 O O . LEU A 1 94 ? 7.948 -0.504 -5.352 1.00 91.25 94 LEU A O 1
ATOM 744 N N . ILE A 1 95 ? 5.757 -0.816 -5.763 1.00 91.25 95 ILE A N 1
ATOM 745 C CA . ILE A 1 95 ? 5.249 0.050 -4.687 1.00 91.25 95 ILE A CA 1
ATOM 746 C C . ILE A 1 95 ? 5.802 -0.410 -3.335 1.00 91.25 95 ILE A C 1
ATOM 748 O O . ILE A 1 95 ? 6.398 0.401 -2.628 1.00 91.25 95 ILE A O 1
ATOM 752 N N . LEU A 1 96 ? 5.699 -1.707 -3.024 1.00 90.31 96 LEU A N 1
ATOM 753 C CA . LEU A 1 96 ? 6.254 -2.288 -1.795 1.00 90.31 96 LEU A CA 1
ATOM 754 C C . LEU A 1 96 ? 7.772 -2.093 -1.705 1.00 90.31 96 LEU A C 1
ATOM 756 O O . LEU A 1 96 ? 8.310 -1.756 -0.654 1.00 90.31 96 LEU A O 1
ATOM 760 N N . ARG A 1 97 ? 8.493 -2.274 -2.819 1.00 90.75 97 ARG A N 1
ATOM 761 C CA . ARG A 1 97 ? 9.949 -2.081 -2.826 1.00 90.75 97 ARG A CA 1
ATOM 762 C C . ARG A 1 97 ? 10.338 -0.627 -2.584 1.00 90.75 97 ARG A C 1
ATOM 764 O O . ARG A 1 97 ? 11.255 -0.376 -1.807 1.00 90.75 97 ARG A O 1
ATOM 771 N N . TYR A 1 98 ? 9.652 0.326 -3.208 1.00 89.19 98 TYR A N 1
ATOM 772 C CA . TYR A 1 98 ? 9.891 1.749 -2.966 1.00 89.19 98 TYR A CA 1
ATOM 773 C C . TYR A 1 98 ? 9.534 2.169 -1.543 1.00 89.19 98 TYR A C 1
ATOM 775 O O . TYR A 1 98 ? 10.256 2.987 -0.977 1.00 89.19 98 TYR A O 1
ATOM 783 N N . ALA A 1 99 ? 8.471 1.609 -0.967 1.00 86.38 99 ALA A N 1
ATOM 784 C CA . ALA A 1 99 ? 8.094 1.855 0.419 1.00 86.38 99 ALA A CA 1
ATOM 785 C C . ALA A 1 99 ? 9.172 1.352 1.397 1.00 86.38 99 ALA A C 1
ATOM 787 O O . ALA A 1 99 ? 9.536 2.064 2.327 1.00 86.38 99 ALA A O 1
ATOM 788 N N . ALA A 1 100 ? 9.758 0.181 1.130 1.00 85.81 100 ALA A N 1
ATOM 789 C CA . ALA A 1 100 ? 10.797 -0.403 1.979 1.00 85.81 100 ALA A CA 1
ATOM 790 C C . ALA A 1 100 ? 12.187 0.256 1.841 1.00 85.81 100 ALA A C 1
ATOM 792 O O . ALA A 1 100 ? 12.955 0.264 2.799 1.00 85.81 100 ALA A O 1
ATOM 793 N N . PHE A 1 101 ? 12.547 0.776 0.659 1.00 83.81 101 PHE A N 1
ATOM 794 C CA . PHE A 1 101 ? 13.909 1.270 0.372 1.00 83.81 101 PHE A CA 1
ATOM 795 C C . PHE A 1 101 ? 14.013 2.782 0.173 1.00 83.81 101 PHE A C 1
ATOM 797 O O . PHE A 1 101 ? 15.122 3.296 0.023 1.00 83.81 101 PHE A O 1
ATOM 804 N N . SER A 1 102 ? 12.895 3.503 0.120 1.00 76.38 102 SER A N 1
ATOM 805 C CA . SER A 1 102 ? 12.902 4.951 -0.060 1.00 76.38 102 SER A CA 1
ATOM 806 C C . SER A 1 102 ? 12.106 5.631 1.044 1.00 76.38 102 SER A C 1
ATOM 808 O O . SER A 1 102 ? 10.967 5.270 1.317 1.00 76.38 102 SER A O 1
ATOM 810 N N . SER A 1 103 ? 12.654 6.714 1.588 1.00 67.56 103 SER A N 1
ATOM 811 C CA . SER A 1 103 ? 11.915 7.623 2.472 1.00 67.56 103 SER A CA 1
ATOM 812 C C . SER A 1 103 ? 10.919 8.511 1.706 1.00 67.56 103 SER A C 1
ATOM 814 O O . SER A 1 103 ? 10.356 9.446 2.269 1.00 67.56 103 SER A O 1
ATOM 816 N N . ASN A 1 104 ? 10.732 8.284 0.399 1.00 72.81 104 ASN A N 1
ATOM 817 C CA . ASN A 1 104 ? 9.962 9.152 -0.481 1.00 72.81 104 ASN A CA 1
ATOM 818 C C . ASN A 1 104 ? 8.557 8.591 -0.737 1.00 72.81 104 ASN A C 1
ATOM 820 O O . ASN A 1 104 ? 8.292 7.914 -1.735 1.00 72.81 104 ASN A O 1
ATOM 824 N N . SER A 1 105 ? 7.626 8.961 0.141 1.00 78.00 105 SER A N 1
ATOM 825 C CA . SER A 1 105 ? 6.204 8.611 0.030 1.00 78.00 105 SER A CA 1
ATOM 826 C C . SER A 1 105 ? 5.558 9.076 -1.283 1.00 78.00 105 SER A C 1
ATOM 828 O O . SER A 1 105 ? 4.596 8.466 -1.748 1.00 78.00 105 SER A O 1
ATOM 830 N N . ARG A 1 106 ? 6.103 10.108 -1.944 1.00 83.06 106 ARG A N 1
ATOM 831 C CA . ARG A 1 106 ? 5.549 10.652 -3.191 1.00 83.06 106 ARG A CA 1
ATOM 832 C C . ARG A 1 106 ? 5.638 9.666 -4.354 1.00 83.06 106 ARG A C 1
ATOM 834 O O . ARG A 1 106 ? 4.714 9.614 -5.162 1.00 83.06 106 ARG A O 1
ATOM 841 N N . ILE A 1 107 ? 6.718 8.884 -4.446 1.00 85.06 107 ILE A N 1
ATOM 842 C CA . ILE A 1 107 ? 6.885 7.889 -5.520 1.00 85.06 107 ILE A CA 1
ATOM 843 C C . ILE A 1 107 ? 5.851 6.772 -5.358 1.00 85.06 107 ILE A C 1
ATOM 845 O O . ILE A 1 107 ? 5.159 6.435 -6.317 1.00 85.06 107 ILE A O 1
ATOM 849 N N . VAL A 1 108 ? 5.694 6.267 -4.133 1.00 87.50 108 VAL A N 1
ATOM 850 C CA . VAL A 1 108 ? 4.692 5.253 -3.768 1.00 87.50 108 VAL A CA 1
ATOM 851 C C . VAL A 1 108 ? 3.286 5.737 -4.143 1.00 87.50 108 VAL A C 1
ATOM 853 O O . VAL A 1 108 ? 2.569 5.051 -4.871 1.00 87.50 108 VAL A O 1
ATOM 856 N N . GLN A 1 109 ? 2.921 6.958 -3.734 1.00 86.38 109 GLN A N 1
ATOM 857 C CA . GLN A 1 109 ? 1.625 7.570 -4.052 1.00 86.38 109 GLN A CA 1
ATOM 858 C C . GLN A 1 109 ? 1.403 7.748 -5.556 1.00 86.38 109 GLN A C 1
ATOM 860 O O . GLN A 1 109 ? 0.326 7.445 -6.068 1.00 86.38 109 GLN A O 1
ATOM 865 N N . MET A 1 110 ? 2.412 8.235 -6.280 1.00 89.25 110 MET A N 1
ATOM 866 C CA . MET A 1 110 ? 2.324 8.431 -7.725 1.00 89.25 110 MET A CA 1
ATOM 867 C C . MET A 1 110 ? 2.088 7.104 -8.449 1.00 89.25 110 MET A C 1
ATOM 869 O O . MET A 1 110 ? 1.178 7.020 -9.270 1.00 89.25 110 MET A O 1
ATOM 873 N N . MET A 1 111 ? 2.878 6.074 -8.135 1.00 90.31 111 MET A N 1
ATOM 874 C CA . MET A 1 111 ? 2.752 4.759 -8.765 1.00 90.31 111 MET A CA 1
ATOM 875 C C . MET A 1 111 ? 1.407 4.107 -8.452 1.00 90.31 111 MET A C 1
ATOM 877 O O . MET A 1 111 ? 0.773 3.548 -9.351 1.00 90.31 111 MET A O 1
ATOM 881 N N . PHE A 1 112 ? 0.948 4.221 -7.204 1.00 91.69 112 PHE A N 1
ATOM 882 C CA . PHE A 1 112 ? -0.373 3.759 -6.796 1.00 91.69 112 PHE A CA 1
ATOM 883 C C . PHE A 1 112 ? -1.465 4.430 -7.636 1.00 91.69 112 PHE A C 1
ATOM 885 O O . PHE A 1 112 ? -2.198 3.747 -8.349 1.00 91.69 112 PHE A O 1
ATOM 892 N N . ASN A 1 113 ? -1.490 5.765 -7.669 1.00 91.50 113 ASN A N 1
ATOM 893 C CA . ASN A 1 113 ? -2.485 6.539 -8.415 1.00 91.50 113 ASN A CA 1
ATOM 894 C C . ASN A 1 113 ? -2.454 6.273 -9.929 1.00 91.50 113 ASN A C 1
ATOM 896 O O . ASN A 1 113 ? -3.503 6.235 -10.566 1.00 91.50 113 ASN A O 1
ATOM 900 N N . GLN A 1 114 ? -1.272 6.069 -10.517 1.00 92.69 114 GLN A N 1
ATOM 901 C CA . GLN A 1 114 ? -1.134 5.712 -11.934 1.00 92.69 114 GLN A CA 1
ATOM 902 C C . GLN A 1 114 ? -1.678 4.313 -12.251 1.00 92.69 114 GLN A C 1
ATOM 904 O O . GLN A 1 114 ? -2.105 4.075 -13.380 1.00 92.69 114 GLN A O 1
ATOM 909 N N . SER A 1 115 ? -1.660 3.405 -11.274 1.00 93.19 115 SER A N 1
ATOM 910 C CA . SER A 1 115 ? -2.088 2.011 -11.433 1.00 93.19 115 SER A CA 1
ATOM 911 C C . SER A 1 115 ? -3.582 1.810 -11.162 1.00 93.19 115 SER A C 1
ATOM 913 O O . SER A 1 115 ? -4.167 0.870 -11.696 1.00 93.19 115 SER A O 1
ATOM 915 N N . LEU A 1 116 ? -4.219 2.699 -10.387 1.00 91.62 116 LEU A N 1
ATOM 916 C CA . LEU A 1 116 ? -5.646 2.618 -10.045 1.00 91.62 116 LEU A CA 1
ATOM 917 C C . LEU A 1 116 ? -6.584 2.436 -11.253 1.00 91.62 116 LEU A C 1
ATOM 919 O O . LEU A 1 116 ? -7.446 1.563 -11.176 1.00 91.62 116 LEU A O 1
ATOM 923 N N . PRO A 1 117 ? -6.427 3.148 -12.390 1.00 91.56 117 PRO A N 1
ATOM 924 C CA . PRO A 1 117 ? -7.315 2.966 -13.543 1.00 91.56 117 PRO A CA 1
ATOM 925 C C . PRO A 1 117 ? -7.285 1.557 -14.154 1.00 91.56 117 PRO A C 1
ATOM 927 O O . PRO A 1 117 ? -8.168 1.221 -14.937 1.00 91.56 117 PRO A O 1
ATOM 930 N N . PHE A 1 118 ? -6.267 0.757 -13.826 1.00 89.88 118 PHE A N 1
ATOM 931 C CA . PHE A 1 118 ? -6.050 -0.592 -14.351 1.00 89.88 118 PHE A CA 1
ATOM 932 C C . PHE A 1 118 ? -6.295 -1.684 -13.302 1.00 89.88 118 PHE A C 1
ATOM 934 O O . PHE A 1 118 ? -6.185 -2.869 -13.617 1.00 89.88 118 PHE A O 1
ATOM 941 N N . SER A 1 119 ? -6.616 -1.306 -12.061 1.00 88.94 119 SER A N 1
ATOM 942 C CA . SER A 1 119 ? -6.869 -2.233 -10.963 1.00 88.94 119 SER A CA 1
ATOM 943 C C . SER A 1 119 ? -8.309 -2.103 -10.479 1.00 88.94 119 SER A C 1
ATOM 945 O O . SER A 1 119 ? -8.669 -1.153 -9.793 1.00 88.94 119 SER A O 1
ATOM 947 N N . HIS A 1 120 ? -9.141 -3.084 -10.828 1.00 85.19 120 HIS A N 1
ATOM 948 C CA . HIS A 1 120 ? -10.560 -3.122 -10.441 1.00 85.19 120 HIS A CA 1
ATOM 949 C C . HIS A 1 120 ? -10.834 -4.017 -9.225 1.00 85.19 120 HIS A C 1
ATOM 951 O O . HIS A 1 120 ? -11.983 -4.244 -8.862 1.00 85.19 120 HIS A O 1
ATOM 957 N N . SER A 1 121 ? -9.781 -4.554 -8.610 1.00 90.69 121 SER A N 1
ATOM 958 C CA . SER A 1 121 ? -9.863 -5.475 -7.475 1.00 90.69 121 SER A CA 1
ATOM 959 C C . SER A 1 121 ? -9.308 -4.838 -6.206 1.00 90.69 121 SER A C 1
ATOM 961 O O . SER A 1 121 ? -8.444 -3.963 -6.279 1.00 90.69 121 SER A O 1
ATOM 963 N N . ALA A 1 122 ? -9.692 -5.373 -5.048 1.00 94.25 122 ALA A N 1
ATOM 964 C CA . ALA A 1 122 ? -9.149 -4.972 -3.754 1.00 94.25 122 ALA A CA 1
ATOM 965 C C . ALA A 1 122 ? -7.626 -5.160 -3.625 1.00 94.25 122 ALA A C 1
ATOM 967 O O . ALA A 1 122 ? -6.993 -4.502 -2.806 1.00 94.25 122 ALA A O 1
ATOM 968 N N . PHE A 1 123 ? -7.011 -5.997 -4.467 1.00 94.12 123 PHE A N 1
ATOM 969 C CA . PHE A 1 123 ? -5.607 -6.394 -4.362 1.00 94.12 123 PHE A CA 1
ATOM 970 C C . PHE A 1 123 ? -4.611 -5.230 -4.201 1.00 94.12 123 PHE A C 1
ATOM 972 O O . PHE A 1 123 ? -3.765 -5.274 -3.305 1.00 94.12 123 PHE A O 1
ATOM 979 N N . LEU A 1 124 ? -4.686 -4.187 -5.040 1.00 93.88 124 LEU A N 1
ATOM 980 C CA . LEU A 1 124 ? -3.715 -3.085 -4.986 1.00 93.88 124 LEU A CA 1
ATOM 981 C C . LEU A 1 124 ? -3.898 -2.227 -3.724 1.00 93.88 124 LEU A C 1
ATOM 983 O O . LEU A 1 124 ? -2.911 -1.848 -3.094 1.00 93.88 124 LEU A O 1
ATOM 987 N N . TYR A 1 125 ? -5.151 -1.976 -3.332 1.00 95.62 125 TYR A N 1
ATOM 988 C CA . TYR A 1 125 ? -5.492 -1.299 -2.079 1.00 95.62 125 TYR A CA 1
ATOM 989 C C . TYR A 1 125 ? -5.004 -2.101 -0.874 1.00 95.62 125 TYR A C 1
ATOM 991 O O . TYR A 1 125 ? -4.275 -1.569 -0.042 1.00 95.62 125 TYR A O 1
ATOM 999 N N . ASN A 1 126 ? -5.327 -3.394 -0.824 1.00 95.56 126 ASN A N 1
ATOM 1000 C CA . ASN A 1 126 ? -4.933 -4.305 0.248 1.00 95.56 126 ASN A CA 1
ATOM 1001 C C . ASN A 1 126 ? -3.419 -4.390 0.393 1.00 95.56 126 ASN A C 1
ATOM 1003 O O . ASN A 1 126 ? -2.913 -4.412 1.510 1.00 95.56 126 ASN A O 1
ATOM 1007 N N . THR A 1 127 ? -2.695 -4.403 -0.729 1.00 92.62 127 THR A N 1
ATOM 1008 C CA . THR A 1 127 ? -1.232 -4.407 -0.717 1.00 92.62 127 THR A CA 1
ATOM 1009 C C . THR A 1 127 ? -0.688 -3.180 0.009 1.00 92.62 127 THR A C 1
ATOM 1011 O O . THR A 1 127 ? 0.137 -3.323 0.908 1.00 92.62 127 THR A O 1
ATOM 1014 N N . LEU A 1 128 ? -1.171 -1.988 -0.352 1.00 91.50 128 LEU A N 1
ATOM 1015 C CA . LEU A 1 128 ? -0.686 -0.739 0.225 1.00 91.50 128 LEU A CA 1
ATOM 1016 C C . LEU A 1 128 ? -1.128 -0.565 1.685 1.00 91.50 128 LEU A C 1
ATOM 1018 O O . LEU A 1 128 ? -0.306 -0.213 2.525 1.00 91.50 128 LEU A O 1
ATOM 1022 N N . ILE A 1 129 ? -2.393 -0.873 1.997 1.00 94.00 129 ILE A N 1
ATOM 1023 C CA . ILE A 1 129 ? -2.928 -0.818 3.365 1.00 94.00 129 ILE A CA 1
ATOM 1024 C C . ILE A 1 129 ? -2.116 -1.738 4.275 1.00 94.00 129 ILE A C 1
ATOM 1026 O O . ILE A 1 129 ? -1.608 -1.299 5.302 1.00 94.00 129 ILE A O 1
ATOM 1030 N N . ARG A 1 130 ? -1.936 -3.003 3.874 1.00 92.38 130 ARG A N 1
ATOM 1031 C CA . ARG A 1 130 ? -1.175 -3.985 4.648 1.00 92.38 130 ARG A CA 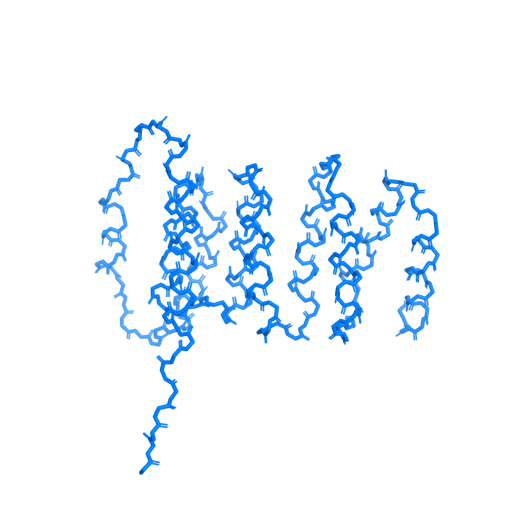1
ATOM 1032 C C . ARG A 1 130 ? 0.245 -3.509 4.922 1.00 92.38 130 ARG A C 1
ATOM 1034 O O . ARG A 1 130 ? 0.676 -3.554 6.069 1.00 92.38 130 ARG A O 1
ATOM 1041 N N . ASP A 1 131 ? 0.971 -3.102 3.887 1.00 88.94 131 ASP A N 1
ATOM 1042 C CA . ASP A 1 131 ? 2.373 -2.697 4.004 1.00 88.94 131 ASP A CA 1
ATOM 1043 C C . ASP A 1 131 ? 2.547 -1.535 4.988 1.00 88.94 131 ASP A C 1
ATOM 1045 O O . ASP A 1 131 ? 3.336 -1.615 5.929 1.00 88.94 131 ASP A O 1
ATOM 1049 N N . GLN A 1 132 ? 1.719 -0.500 4.852 1.00 86.56 132 GLN A N 1
ATOM 1050 C CA . GLN A 1 132 ? 1.782 0.679 5.710 1.00 86.56 132 GLN A CA 1
ATOM 1051 C C . GLN A 1 132 ? 1.382 0.383 7.153 1.00 86.56 132 GLN A C 1
ATOM 1053 O O . GLN A 1 132 ? 2.059 0.839 8.075 1.00 86.56 132 GLN A O 1
ATOM 1058 N N . THR A 1 133 ? 0.343 -0.431 7.366 1.00 88.75 133 THR A N 1
ATOM 1059 C CA . THR A 1 133 ? -0.036 -0.880 8.711 1.00 88.75 133 THR A CA 1
ATOM 1060 C C . THR A 1 133 ? 1.073 -1.713 9.363 1.00 88.75 133 THR A C 1
ATOM 1062 O O . THR A 1 133 ? 1.285 -1.603 10.566 1.00 88.75 133 THR A O 1
ATOM 1065 N N . MET A 1 134 ? 1.803 -2.543 8.607 1.00 85.56 134 MET A N 1
ATOM 1066 C CA . MET A 1 134 ? 2.883 -3.368 9.169 1.00 85.56 134 MET A CA 1
ATOM 1067 C C . MET A 1 134 ? 4.155 -2.574 9.482 1.00 85.56 134 MET A C 1
ATOM 1069 O O . MET A 1 134 ? 4.843 -2.913 10.442 1.00 85.56 134 MET A O 1
ATOM 1073 N N . MET A 1 135 ? 4.481 -1.537 8.703 1.00 80.25 135 MET A N 1
ATOM 1074 C CA . MET A 1 135 ? 5.677 -0.726 8.958 1.00 80.25 135 MET A CA 1
ATOM 1075 C C . MET A 1 135 ? 5.552 0.156 10.210 1.00 80.25 135 MET A C 1
ATOM 1077 O O . MET A 1 135 ? 6.574 0.585 10.740 1.00 80.25 135 MET A O 1
ATOM 1081 N N . GLY A 1 136 ? 4.332 0.432 10.692 1.00 69.94 136 GLY A N 1
ATOM 1082 C CA . GLY A 1 136 ? 4.100 1.139 11.960 1.00 69.94 136 GLY A CA 1
ATOM 1083 C C . GLY A 1 136 ? 4.683 2.556 12.012 1.00 69.94 136 GLY A C 1
ATOM 1084 O O . GLY A 1 136 ? 4.944 3.083 13.093 1.00 69.94 136 GLY A O 1
ATOM 1085 N N . VAL A 1 137 ? 4.930 3.173 10.853 1.00 68.12 137 VAL A N 1
ATOM 1086 C CA . VAL A 1 137 ? 5.538 4.503 10.772 1.00 68.12 137 VAL A CA 1
ATOM 1087 C C . VAL A 1 137 ? 4.509 5.528 11.239 1.00 68.12 137 VAL A C 1
ATOM 1089 O O . VAL A 1 137 ? 3.465 5.722 10.606 1.00 68.12 137 VAL A O 1
ATOM 1092 N N . ALA A 1 138 ? 4.800 6.182 12.367 1.00 55.38 138 ALA A N 1
ATOM 1093 C CA . ALA A 1 138 ? 4.040 7.336 12.831 1.00 55.38 138 ALA A CA 1
ATOM 1094 C C . ALA A 1 138 ? 3.913 8.346 11.676 1.00 55.38 138 ALA A C 1
ATOM 1096 O O . ALA A 1 138 ? 4.868 8.539 10.930 1.00 55.38 138 ALA A O 1
ATOM 1097 N N . ASP A 1 139 ? 2.731 8.952 11.521 1.00 65.88 139 ASP A N 1
ATOM 1098 C CA . ASP A 1 139 ? 2.376 9.907 10.449 1.00 65.88 139 ASP A CA 1
ATOM 1099 C C . ASP A 1 139 ? 1.879 9.320 9.100 1.00 65.88 139 ASP A C 1
ATOM 1101 O O . ASP A 1 139 ? 1.375 10.057 8.257 1.00 65.88 139 ASP A O 1
ATOM 1105 N N . VAL A 1 140 ? 1.897 7.992 8.889 1.00 76.00 140 VAL A N 1
ATOM 1106 C CA . VAL A 1 140 ? 1.381 7.369 7.635 1.00 76.00 140 VAL A CA 1
ATOM 1107 C C . VAL A 1 140 ? -0.072 6.866 7.753 1.00 76.00 140 VAL A C 1
ATOM 1109 O O . VAL A 1 140 ? -0.733 6.579 6.751 1.00 76.00 140 VAL A O 1
ATOM 1112 N N . HIS A 1 141 ? -0.622 6.809 8.967 1.00 79.00 141 HIS A N 1
ATOM 1113 C CA . HIS A 1 141 ? -1.977 6.299 9.221 1.00 79.00 141 HIS A CA 1
ATOM 1114 C C . HIS A 1 141 ? -3.087 7.092 8.516 1.00 79.00 141 HIS A C 1
ATOM 1116 O O . HIS A 1 141 ? -3.987 6.475 7.952 1.00 79.00 141 HIS A O 1
ATOM 1122 N N . ILE A 1 142 ? -2.997 8.430 8.464 1.00 82.06 142 ILE A N 1
ATOM 1123 C CA . ILE A 1 142 ? -3.968 9.277 7.744 1.00 82.06 142 ILE A CA 1
ATOM 1124 C C . ILE A 1 142 ? -4.008 8.876 6.271 1.00 82.06 142 ILE 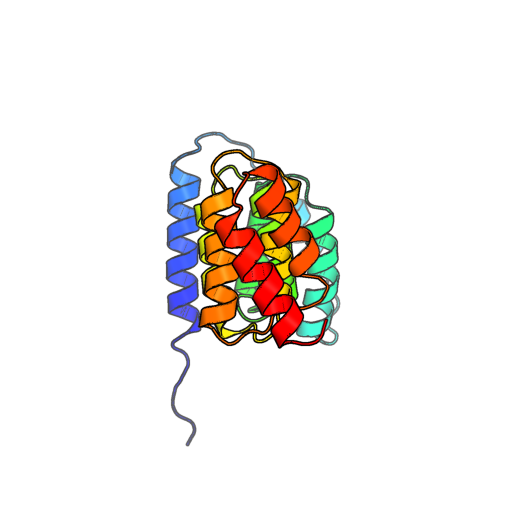A C 1
ATOM 1126 O O . ILE A 1 142 ? -5.071 8.580 5.732 1.00 82.06 142 ILE A O 1
ATOM 1130 N N . PHE A 1 143 ? -2.833 8.764 5.646 1.00 84.81 143 PHE A N 1
ATOM 1131 C CA . PHE A 1 143 ? -2.735 8.319 4.263 1.00 84.81 143 PHE A CA 1
ATOM 1132 C C . PHE A 1 143 ? -3.295 6.898 4.079 1.00 84.81 143 PHE A C 1
ATOM 1134 O O . PHE A 1 143 ? -3.982 6.628 3.098 1.00 84.81 143 PHE A O 1
ATOM 1141 N N . THR A 1 144 ? -3.069 5.997 5.036 1.00 90.56 144 THR A N 1
ATOM 1142 C CA . THR A 1 144 ? -3.586 4.621 4.962 1.00 90.56 144 THR A CA 1
ATOM 1143 C C . THR A 1 144 ? -5.122 4.587 5.046 1.00 90.56 144 THR A C 1
ATOM 1145 O O . THR A 1 144 ? -5.773 3.869 4.283 1.00 90.56 144 THR A O 1
ATOM 1148 N N . PHE A 1 145 ? -5.734 5.415 5.902 1.00 94.44 145 PHE A N 1
ATOM 1149 C CA . PHE A 1 145 ? -7.188 5.597 5.914 1.00 94.44 145 PHE A CA 1
ATOM 1150 C C . PHE A 1 145 ? -7.703 6.256 4.634 1.00 94.44 145 PHE A C 1
ATOM 1152 O O . PHE A 1 145 ? -8.767 5.872 4.148 1.00 94.44 145 PHE A O 1
ATOM 1159 N N . ASP A 1 146 ? -6.959 7.193 4.047 1.00 92.81 146 ASP A N 1
ATOM 1160 C CA . ASP A 1 146 ? -7.308 7.799 2.761 1.00 92.81 146 ASP A CA 1
ATOM 1161 C C . ASP A 1 146 ? -7.287 6.786 1.615 1.00 92.81 146 ASP A C 1
ATOM 1163 O O . ASP A 1 146 ? -8.158 6.839 0.743 1.00 92.81 146 ASP A O 1
ATOM 1167 N N . VAL A 1 147 ? -6.351 5.831 1.635 1.00 93.94 147 VAL A N 1
ATOM 1168 C CA . VAL A 1 147 ? -6.312 4.702 0.695 1.00 93.94 147 VAL A CA 1
ATOM 1169 C C . VAL A 1 147 ? -7.570 3.843 0.848 1.00 93.94 147 VAL A C 1
ATOM 1171 O O . VAL A 1 147 ? -8.250 3.594 -0.149 1.00 93.94 147 VAL A O 1
ATOM 1174 N N . TYR A 1 148 ? -7.944 3.465 2.075 1.00 96.56 148 TYR A N 1
ATOM 1175 C CA . TYR A 1 148 ? -9.191 2.731 2.340 1.00 96.56 148 TYR A CA 1
ATOM 1176 C C . TYR A 1 148 ? -10.440 3.522 1.907 1.00 96.56 148 TYR A C 1
ATOM 1178 O O . TYR A 1 148 ? -11.312 3.007 1.212 1.00 96.56 148 TYR A O 1
ATOM 1186 N N . ASN A 1 149 ? -10.516 4.812 2.225 1.00 95.94 149 ASN A N 1
ATOM 1187 C CA . ASN A 1 149 ? -11.615 5.675 1.783 1.00 95.94 149 ASN A CA 1
ATOM 1188 C C . ASN A 1 149 ? -11.658 5.818 0.257 1.00 95.94 149 ASN A C 1
ATOM 1190 O O . ASN A 1 149 ? -12.727 5.918 -0.343 1.00 95.94 149 ASN A O 1
ATOM 1194 N N . GLY A 1 150 ? -10.493 5.870 -0.389 1.00 94.56 150 GLY A N 1
ATOM 1195 C CA . GLY A 1 150 ? -10.353 5.881 -1.840 1.00 94.56 150 GLY A CA 1
ATOM 1196 C C . GLY A 1 150 ? -10.894 4.604 -2.479 1.00 94.56 150 GLY A C 1
ATOM 1197 O O . GLY A 1 150 ? -11.563 4.691 -3.506 1.00 94.56 150 GLY A O 1
ATOM 1198 N N . MET A 1 151 ? -10.670 3.450 -1.847 1.00 95.56 151 MET A N 1
ATOM 1199 C CA . MET A 1 151 ? -11.215 2.153 -2.257 1.00 95.56 151 MET A CA 1
ATOM 1200 C C . MET A 1 151 ? -12.744 2.192 -2.320 1.00 95.56 151 MET A C 1
ATOM 1202 O O . MET A 1 151 ? -13.327 1.957 -3.379 1.00 95.56 151 MET A O 1
ATOM 1206 N N . LEU A 1 152 ? -13.378 2.612 -1.218 1.00 95.12 152 LEU A N 1
ATOM 1207 C CA . LEU A 1 152 ? -14.834 2.733 -1.112 1.00 95.12 152 LEU A CA 1
ATOM 1208 C C . LEU A 1 152 ? -15.407 3.728 -2.129 1.00 95.12 152 LEU A C 1
ATOM 1210 O O . LEU A 1 152 ? -16.383 3.429 -2.814 1.00 95.12 152 LEU A O 1
ATOM 1214 N N . ARG A 1 153 ? -14.778 4.904 -2.268 1.00 94.81 153 ARG A N 1
ATOM 1215 C CA . ARG A 1 153 ? -15.195 5.936 -3.237 1.00 94.81 153 ARG A CA 1
ATOM 1216 C C . ARG A 1 153 ? -15.072 5.477 -4.688 1.00 94.81 153 ARG A C 1
ATOM 1218 O O . ARG A 1 153 ? -15.827 5.950 -5.530 1.00 94.81 153 ARG A O 1
ATOM 1225 N N . SER A 1 154 ? -14.147 4.565 -4.970 1.00 92.31 154 SER A N 1
ATOM 1226 C CA . SER A 1 154 ? -13.944 3.995 -6.306 1.00 92.31 154 SER A CA 1
ATOM 1227 C C . SER A 1 154 ? -14.861 2.799 -6.584 1.00 92.31 154 SER A C 1
ATOM 1229 O O . SER A 1 154 ? -14.753 2.182 -7.639 1.00 92.31 154 SER A O 1
ATOM 1231 N N . GLY A 1 155 ? -15.752 2.452 -5.646 1.00 93.06 155 GLY A N 1
ATOM 1232 C CA . GLY A 1 155 ? -16.657 1.309 -5.765 1.00 93.06 155 GLY A CA 1
ATOM 1233 C C . GLY A 1 155 ? -15.968 -0.050 -5.630 1.00 93.06 155 GLY A C 1
ATOM 1234 O O . GLY A 1 155 ? -16.591 -1.072 -5.909 1.00 93.06 155 GLY A O 1
ATOM 1235 N N . VAL A 1 156 ? -14.701 -0.084 -5.206 1.00 94.62 156 VAL A N 1
ATOM 1236 C CA . VAL A 1 156 ? -13.986 -1.335 -4.947 1.00 94.62 156 VAL A CA 1
ATOM 1237 C C . VAL A 1 156 ? -14.420 -1.851 -3.578 1.00 94.62 156 VAL A C 1
ATOM 1239 O O . VAL A 1 156 ? -14.287 -1.157 -2.571 1.00 94.62 156 VAL A O 1
ATOM 1242 N N . VAL A 1 157 ? -14.970 -3.063 -3.546 1.00 94.50 157 VAL A N 1
ATOM 1243 C CA . VAL A 1 157 ? -15.507 -3.672 -2.323 1.00 94.50 157 VAL A CA 1
ATOM 1244 C C . VAL A 1 157 ? -14.355 -4.234 -1.474 1.00 94.50 157 VAL A C 1
ATOM 1246 O O . VAL A 1 157 ? -13.558 -5.007 -2.011 1.00 94.50 157 VAL A O 1
ATOM 1249 N N . PRO A 1 158 ? -14.231 -3.848 -0.187 1.00 95.44 158 PRO A N 1
ATOM 1250 C CA . PRO A 1 158 ? -13.299 -4.467 0.758 1.00 95.44 158 PRO A CA 1
ATOM 1251 C C . PRO A 1 158 ? -13.564 -5.956 0.950 1.00 95.44 158 PRO A C 1
ATOM 1253 O O . PRO A 1 158 ? -14.714 -6.385 0.916 1.00 95.44 158 PRO A O 1
ATOM 1256 N N . ASP A 1 159 ? -12.506 -6.725 1.185 1.00 94.38 159 ASP A N 1
ATOM 1257 C CA . ASP A 1 159 ? -12.568 -8.175 1.381 1.00 94.38 159 ASP A CA 1
ATOM 1258 C C . ASP A 1 159 ? -11.916 -8.599 2.710 1.00 94.38 159 ASP A C 1
ATOM 1260 O O . ASP A 1 159 ? -11.425 -7.770 3.486 1.00 94.38 159 ASP A O 1
ATOM 1264 N N . ASP A 1 160 ? -11.878 -9.908 2.964 1.00 93.75 160 ASP A N 1
ATOM 1265 C CA . ASP A 1 160 ? -11.277 -10.519 4.160 1.00 93.75 160 ASP A CA 1
ATOM 1266 C C . ASP A 1 160 ? -9.788 -10.178 4.343 1.00 93.75 160 ASP A C 1
ATOM 1268 O O . ASP A 1 160 ? -9.239 -10.306 5.439 1.00 93.75 160 ASP A O 1
ATOM 1272 N N . HIS A 1 161 ? -9.116 -9.720 3.283 1.00 93.62 161 HIS A N 1
ATOM 1273 C CA . HIS A 1 161 ? -7.735 -9.257 3.330 1.00 93.62 161 HIS A CA 1
ATOM 1274 C C . HIS A 1 161 ? -7.617 -7.751 3.586 1.00 93.62 161 HIS A C 1
ATOM 1276 O O . HIS A 1 161 ? -6.510 -7.288 3.849 1.00 93.62 161 HIS A O 1
ATOM 1282 N N . THR A 1 162 ? -8.707 -6.983 3.541 1.00 95.88 162 THR A N 1
ATOM 1283 C CA . THR A 1 162 ? -8.729 -5.557 3.891 1.00 95.88 162 THR A CA 1
ATOM 1284 C C . THR A 1 162 ? -8.928 -5.355 5.395 1.00 95.88 162 THR A C 1
ATOM 1286 O O . THR A 1 162 ? -8.145 -4.660 6.050 1.00 95.88 162 THR A O 1
ATOM 1289 N N . PHE A 1 163 ? -9.977 -5.959 5.963 1.00 95.69 163 PHE A N 1
ATOM 1290 C CA . PHE A 1 163 ? -10.465 -5.624 7.307 1.00 95.69 163 PHE A CA 1
ATOM 1291 C C . PHE A 1 163 ? -9.468 -5.847 8.443 1.00 95.69 163 PHE A C 1
ATOM 1293 O O . PHE A 1 163 ? -9.365 -4.949 9.282 1.00 95.69 163 PHE A O 1
ATOM 1300 N N . PRO A 1 164 ? -8.699 -6.954 8.496 1.00 95.56 164 PRO A N 1
ATOM 1301 C CA . PRO A 1 164 ? -7.754 -7.167 9.589 1.00 95.56 164 PRO A CA 1
ATOM 1302 C C . PRO A 1 164 ? -6.736 -6.028 9.717 1.00 95.56 164 PRO A C 1
ATOM 1304 O O . PRO A 1 164 ? -6.398 -5.623 10.828 1.00 95.56 164 PRO A O 1
ATOM 1307 N N . PHE A 1 165 ? -6.281 -5.469 8.591 1.00 95.94 165 PHE A N 1
ATOM 1308 C CA . PHE A 1 165 ? -5.300 -4.384 8.591 1.00 95.94 165 PHE A CA 1
ATOM 1309 C C . PHE A 1 165 ? -5.930 -3.033 8.918 1.00 95.94 165 PHE A C 1
ATOM 1311 O O . PHE A 1 165 ? -5.375 -2.291 9.723 1.00 95.94 165 PHE A O 1
ATOM 1318 N N . VAL A 1 166 ? -7.109 -2.724 8.371 1.00 96.12 166 VAL A N 1
ATOM 1319 C CA . VAL A 1 166 ? -7.792 -1.457 8.682 1.00 96.12 166 VAL A CA 1
ATOM 1320 C C . VAL A 1 166 ? -8.252 -1.421 10.143 1.00 96.12 166 VAL A C 1
ATOM 1322 O O . VAL A 1 166 ? -8.095 -0.400 10.803 1.00 96.12 166 VAL A O 1
ATOM 1325 N N . LEU A 1 167 ? -8.762 -2.532 10.685 1.00 95.81 167 LEU A N 1
ATOM 1326 C CA . LEU A 1 167 ? -9.135 -2.627 12.099 1.00 95.81 167 LEU A CA 1
ATOM 1327 C C . LEU A 1 167 ? -7.916 -2.522 13.013 1.00 95.81 167 LEU A C 1
ATOM 1329 O O . LEU A 1 167 ? -7.970 -1.790 14.000 1.00 95.81 167 LEU A O 1
ATOM 1333 N N . LYS A 1 168 ? -6.808 -3.187 12.659 1.00 94.50 168 LYS A N 1
ATOM 1334 C CA . LYS A 1 168 ? -5.540 -3.014 13.371 1.00 94.50 168 LYS A CA 1
ATOM 1335 C C . LYS A 1 168 ? -5.112 -1.549 13.375 1.00 94.50 168 LYS A C 1
ATOM 1337 O O . LYS A 1 168 ? -4.802 -1.029 14.436 1.00 94.50 168 LYS A O 1
ATOM 1342 N N . LEU A 1 169 ? -5.171 -0.870 12.231 1.00 93.38 169 LEU A N 1
ATOM 1343 C CA . LEU A 1 169 ? -4.862 0.555 12.142 1.00 93.38 169 LEU A CA 1
ATOM 1344 C C . LEU A 1 169 ? -5.774 1.391 13.058 1.00 93.38 169 LEU A C 1
ATOM 1346 O O . LEU A 1 169 ? -5.300 2.283 13.755 1.00 93.38 169 LEU A O 1
ATOM 1350 N N . CYS A 1 170 ? -7.072 1.078 13.126 1.00 95.00 170 CYS A N 1
ATOM 1351 C CA . CYS A 1 170 ? -7.979 1.736 14.068 1.00 95.00 170 CYS A CA 1
ATOM 1352 C C . CYS A 1 170 ? -7.560 1.521 15.529 1.00 95.00 170 CYS A C 1
ATOM 1354 O O . CYS A 1 170 ? -7.659 2.446 16.331 1.00 95.00 170 CYS A O 1
ATOM 1356 N N . THR A 1 171 ? -7.102 0.321 15.886 1.00 93.88 171 THR A N 1
ATOM 1357 C CA . THR A 1 171 ? -6.613 0.021 17.238 1.00 93.88 171 THR A CA 1
ATOM 1358 C C . THR A 1 171 ? -5.288 0.722 17.535 1.00 93.88 171 THR A C 1
ATOM 1360 O O . THR A 1 171 ? -5.188 1.393 18.559 1.00 93.88 171 THR A O 1
ATOM 1363 N N . ASP A 1 172 ? -4.311 0.629 16.630 1.00 91.88 172 ASP A N 1
ATOM 1364 C CA . ASP A 1 172 ? -2.957 1.175 16.790 1.00 91.88 172 ASP A CA 1
ATOM 1365 C C . ASP A 1 172 ? -2.970 2.704 16.973 1.00 91.88 172 ASP A C 1
ATOM 1367 O O . ASP A 1 172 ? -2.145 3.248 17.705 1.00 91.88 172 ASP A O 1
ATOM 1371 N N . TYR A 1 173 ? -3.937 3.393 16.354 1.00 91.62 173 TYR A N 1
ATOM 1372 C CA . TYR A 1 173 ? -4.083 4.852 16.414 1.00 91.62 173 TYR A CA 1
ATOM 1373 C C . TYR A 1 173 ? -5.316 5.313 17.205 1.00 91.62 173 TYR A C 1
ATOM 1375 O O . TYR A 1 173 ? -5.641 6.497 17.206 1.00 91.62 173 TYR A O 1
ATOM 1383 N N . THR A 1 174 ? -5.998 4.418 17.930 1.00 93.75 174 THR A N 1
ATOM 1384 C CA . THR A 1 174 ? -7.191 4.733 18.750 1.00 93.75 174 THR A CA 1
ATOM 1385 C C . THR A 1 174 ? -8.329 5.449 17.996 1.00 93.75 174 THR A C 1
ATOM 1387 O O . THR A 1 174 ? -9.108 6.213 18.568 1.00 93.75 174 THR A O 1
ATOM 1390 N N . GLU A 1 175 ? -8.490 5.152 16.707 1.00 94.44 175 GLU A N 1
ATOM 1391 C CA . GLU A 1 175 ? -9.499 5.744 15.822 1.00 94.44 175 GLU A CA 1
ATOM 1392 C C . GLU A 1 175 ? -10.862 5.043 15.969 1.00 94.44 175 GLU A C 1
ATOM 1394 O O . GLU A 1 175 ? -11.341 4.330 15.083 1.00 94.44 175 GLU A O 1
ATOM 1399 N N . ILE A 1 176 ? -11.518 5.240 17.119 1.00 96.12 176 ILE A N 1
ATOM 1400 C CA . ILE A 1 176 ? -12.769 4.544 17.491 1.00 96.12 176 ILE A CA 1
ATOM 1401 C C . ILE A 1 176 ? -13.881 4.785 16.463 1.00 96.12 176 ILE A C 1
ATOM 1403 O O . ILE A 1 176 ? -14.574 3.852 16.053 1.00 96.12 176 ILE A O 1
ATOM 1407 N N . LYS A 1 177 ? -14.052 6.036 16.019 1.00 96.94 177 LYS A N 1
ATOM 1408 C CA . LYS A 1 177 ? -15.095 6.393 15.044 1.00 96.94 177 LYS A CA 1
ATOM 1409 C C . LYS A 1 177 ? -14.886 5.658 13.724 1.00 96.94 177 LYS A C 1
ATOM 1411 O O . LYS A 1 177 ? -15.847 5.153 13.147 1.00 96.94 177 LYS A O 1
ATOM 1416 N N . LYS A 1 178 ? -13.631 5.560 13.280 1.00 95.94 178 LYS A N 1
ATOM 1417 C CA . LYS A 1 178 ? -13.285 4.836 12.062 1.00 95.94 178 LYS A CA 1
ATOM 1418 C C . LYS A 1 178 ? -13.478 3.333 12.229 1.00 95.94 178 LYS A C 1
ATOM 1420 O O . LYS A 1 178 ? -14.015 2.691 11.334 1.00 95.94 178 LYS A O 1
ATOM 1425 N N . GLY A 1 179 ? -13.135 2.786 13.395 1.00 97.00 179 GLY A N 1
ATOM 1426 C CA . GLY A 1 179 ? -13.407 1.392 13.746 1.00 97.00 179 GLY A CA 1
ATOM 1427 C C . GLY A 1 179 ? -14.891 1.028 13.637 1.00 97.00 179 GLY A C 1
ATOM 1428 O O . GLY A 1 179 ? -15.222 0.008 13.039 1.00 97.00 179 GLY A O 1
ATOM 1429 N N . LEU A 1 180 ? -15.788 1.885 14.137 1.00 97.56 180 LEU A N 1
ATOM 1430 C CA . LEU A 1 180 ? -17.239 1.683 14.024 1.00 97.56 180 LEU A CA 1
ATOM 1431 C C . LEU A 1 180 ? -17.732 1.731 12.570 1.00 97.56 180 LEU A C 1
ATOM 1433 O O . LEU A 1 180 ? -18.561 0.912 12.181 1.00 97.56 180 LEU A O 1
ATOM 1437 N N . GLU A 1 181 ? -17.208 2.652 11.757 1.00 96.88 181 GLU A N 1
ATOM 1438 C CA . GLU A 1 181 ? -17.521 2.725 10.323 1.00 96.88 181 GLU A CA 1
ATOM 1439 C C . GLU A 1 181 ? -17.108 1.437 9.592 1.00 96.88 181 GLU A C 1
ATOM 1441 O O . GLU A 1 181 ? -17.893 0.859 8.840 1.00 96.88 181 GLU A O 1
ATOM 1446 N N . VAL A 1 182 ? -15.888 0.960 9.851 1.00 96.62 182 VAL A N 1
ATOM 1447 C CA . VAL A 1 182 ? -15.335 -0.262 9.251 1.00 96.62 182 VAL A CA 1
ATOM 1448 C C . VAL A 1 182 ? -16.129 -1.492 9.691 1.00 96.62 182 VAL A C 1
ATOM 1450 O O . VAL A 1 182 ? -16.476 -2.321 8.853 1.00 96.62 182 VAL A O 1
ATOM 1453 N N . HIS A 1 183 ? -16.487 -1.585 10.974 1.00 95.75 183 HIS A N 1
ATOM 1454 C CA . HIS A 1 183 ? -17.341 -2.654 11.494 1.00 95.75 183 HIS A CA 1
ATOM 1455 C C . HIS A 1 183 ? -18.730 -2.654 10.837 1.00 95.75 183 HIS A C 1
ATOM 1457 O O . HIS A 1 183 ? -19.220 -3.703 10.425 1.00 95.75 183 HIS A O 1
ATOM 1463 N N . GLY A 1 184 ? -19.349 -1.481 10.673 1.00 95.56 184 GLY A N 1
ATOM 1464 C CA . GLY A 1 184 ? -20.623 -1.355 9.964 1.00 95.56 184 GLY A CA 1
ATOM 1465 C C . GLY A 1 184 ? -20.531 -1.781 8.495 1.00 95.56 184 GLY A C 1
ATOM 1466 O O . GLY A 1 184 ? -21.445 -2.429 7.987 1.00 95.56 184 GLY A O 1
ATOM 1467 N N . MET A 1 185 ? -19.422 -1.464 7.818 1.00 94.75 185 MET A N 1
ATOM 1468 C CA . MET A 1 185 ? -19.175 -1.920 6.447 1.00 94.75 185 MET A CA 1
ATOM 1469 C C . MET A 1 185 ? -19.043 -3.444 6.371 1.00 94.75 185 MET A C 1
ATOM 1471 O O . MET A 1 185 ? -19.661 -4.049 5.500 1.00 94.75 185 MET A O 1
ATOM 1475 N N . LEU A 1 186 ? -18.299 -4.052 7.299 1.00 93.25 186 LEU A N 1
ATOM 1476 C CA . LEU A 1 186 ? -18.116 -5.502 7.411 1.00 93.25 186 LEU A CA 1
ATOM 1477 C C . LEU A 1 186 ? -19.475 -6.215 7.581 1.00 93.25 186 LEU A C 1
ATOM 1479 O O . LEU A 1 186 ? -19.824 -7.078 6.778 1.00 93.25 186 LEU A O 1
ATOM 1483 N N . MET A 1 187 ? -20.321 -5.735 8.503 1.00 93.62 187 MET A N 1
ATOM 1484 C CA . MET A 1 187 ? -21.691 -6.246 8.682 1.00 93.62 187 MET A CA 1
ATOM 1485 C C . MET A 1 187 ? -22.558 -6.083 7.425 1.00 93.62 187 MET A C 1
ATOM 1487 O O . MET A 1 187 ? -23.355 -6.958 7.090 1.00 93.62 187 MET A O 1
ATOM 1491 N N . LYS A 1 188 ? -22.420 -4.961 6.708 1.00 92.69 188 LYS A N 1
ATOM 1492 C CA . LYS A 1 188 ? -23.209 -4.668 5.503 1.00 92.69 188 LYS A CA 1
ATOM 1493 C C . LYS A 1 188 ? -22.903 -5.623 4.348 1.00 92.69 188 LYS A C 1
ATOM 1495 O O . LYS A 1 188 ? -23.797 -5.890 3.547 1.00 92.69 188 LYS A O 1
ATOM 1500 N N . ILE A 1 189 ? -21.664 -6.098 4.236 1.00 91.19 189 ILE A N 1
ATOM 1501 C CA . ILE A 1 189 ? -21.248 -7.020 3.170 1.00 91.19 189 ILE A CA 1
ATOM 1502 C C . ILE A 1 189 ? -21.348 -8.498 3.569 1.00 91.19 189 ILE A C 1
ATOM 1504 O O . ILE A 1 189 ? -21.118 -9.356 2.723 1.00 91.19 189 ILE A O 1
ATOM 1508 N N . GLY A 1 190 ? -21.749 -8.793 4.811 1.00 86.00 190 GLY A N 1
ATOM 1509 C CA . GLY A 1 190 ? -22.031 -10.155 5.275 1.00 86.00 190 GLY A CA 1
ATOM 1510 C C . GLY A 1 190 ? -20.789 -11.008 5.537 1.00 86.00 190 GLY A C 1
ATOM 1511 O O . GLY A 1 190 ? -20.861 -12.228 5.402 1.00 86.00 190 GLY A O 1
ATOM 1512 N N . ILE A 1 191 ? -19.676 -10.358 5.876 1.00 73.81 191 ILE A N 1
ATOM 1513 C CA . ILE A 1 191 ? -18.443 -10.975 6.388 1.00 73.81 191 ILE A CA 1
ATOM 1514 C C . ILE A 1 191 ? -18.495 -10.932 7.919 1.00 73.81 191 ILE A C 1
ATOM 1516 O O . ILE A 1 191 ? -17.964 -11.855 8.573 1.00 73.81 191 ILE A O 1
#

InterPro domains:
  IPR011990 Tetratricopeptide-like helical domain superfamily [G3DSA:1.25.40.10] (26-188)
  IPR046960 Pentatricopeptide repeat-containing protein At4g14850-like, plant [PTHR47926] (69-191)

Secondary structure (DSSP, 8-state):
-------HHHHHHHHHHHHHHHHHTS--------HHHHHHHHHT---SSHHHHHHHHHHHHHHH--SHHHHHHHHHHHHHTT-TTT-HHHHHHHHHHHHHH-S-HHHHHHHHHHHGGG--STHHHHHHHHHHHHHT-TT-HHHHHHHHHHHHHTTPPP-TTTHHHHHHHHHHTT-HHHHHHHHHHHHHHT-

Sequence (191 aa):
MFHHVRIPRLVIFAKSLQTLTESSLKLGDGNFCDSVSARKMFDEMPQRDLVSWYQKDLLCFCVNTKSLVQIQQLHAFAIIHGLLPTSTSISAALILRYAAFSSNSRIVQMMFNQSLPFSHSAFLYNTLIRDQTMMGVADVHIFTFDVYNGMLRSGVVPDDHTFPFVLKLCTDYTEIKKGLEVHGMLMKIGI

Radius of gyration: 18.88 Å; chains: 1; bounding box: 52×33×60 Å

pLDDT: mean 74.6, std 22.93, range [29.39, 97.56]

Foldseek 3Di:
DDDDDPPPLVVVVVVVVVVVVVVVVPDDDDDCPDVVVVVVVVVPDDDPPPPVVLVVVLLVQLVVDDAPVSLVVSVVVCSVSVVPPQPLSNLLSSLLSCVVHDPDVPVSVVSLVRNVVNDLECVSLLSVLQSQLVVLDPPCLVVNVVSVVVCVVSVHQDDPSRLVSQCSSCVSVVVVVSNVVSVVSCVVVPD

Organism: Capsicum annuum (NCBI:txid4072)